Protein AF-A0A0W8CLW2-F1 (afdb_monomer_lite)

Organism: Phytophthora nicotianae (NCBI:txid4792)

pLDDT: mean 78.26, std 12.68, range [29.86, 95.5]

Structure (mmCIF, N/CA/C/O backbone):
data_AF-A0A0W8CLW2-F1
#
_entry.id   AF-A0A0W8CLW2-F1
#
loop_
_atom_site.group_PDB
_atom_site.id
_atom_site.type_symbol
_atom_site.label_atom_id
_atom_site.label_alt_id
_atom_site.label_comp_id
_atom_site.label_asym_id
_atom_site.label_entity_id
_atom_site.label_seq_id
_atom_site.pdbx_PDB_ins_code
_atom_site.Cartn_x
_atom_site.Cartn_y
_atom_site.Cartn_z
_atom_site.occupancy
_atom_site.B_iso_or_equiv
_atom_site.auth_seq_id
_atom_site.auth_comp_id
_atom_site.auth_asym_id
_atom_site.auth_atom_id
_atom_site.pdbx_PDB_model_num
ATOM 1 N N . MET A 1 1 ? 39.207 -14.348 -9.918 1.00 37.22 1 MET A N 1
ATOM 2 C CA . MET A 1 1 ? 38.280 -13.399 -10.566 1.00 37.22 1 MET A CA 1
ATOM 3 C C . MET A 1 1 ? 37.924 -12.352 -9.532 1.00 37.22 1 MET A C 1
ATOM 5 O O . MET A 1 1 ? 37.352 -12.695 -8.506 1.00 37.22 1 MET A O 1
ATOM 9 N N . SER A 1 2 ? 38.456 -11.152 -9.731 1.00 29.86 2 SER A N 1
ATOM 10 C CA . SER A 1 2 ? 38.655 -10.113 -8.720 1.00 29.86 2 SER A CA 1
ATOM 11 C C . SER A 1 2 ? 37.356 -9.403 -8.338 1.00 29.86 2 SER A C 1
ATOM 13 O O . SER A 1 2 ? 36.475 -9.212 -9.168 1.00 29.86 2 SER A O 1
ATOM 15 N N . ALA A 1 3 ? 37.265 -8.988 -7.076 1.00 34.25 3 ALA A N 1
ATOM 16 C CA . ALA A 1 3 ? 36.112 -8.358 -6.431 1.00 34.25 3 ALA A CA 1
ATOM 17 C C . ALA A 1 3 ? 35.786 -6.920 -6.915 1.00 34.25 3 ALA A C 1
ATOM 19 O O . ALA A 1 3 ? 35.150 -6.157 -6.193 1.00 34.25 3 ALA A O 1
ATOM 20 N N . GLU A 1 4 ? 36.197 -6.543 -8.129 1.00 33.47 4 GLU A N 1
ATOM 21 C CA . GLU A 1 4 ? 36.088 -5.179 -8.676 1.00 33.47 4 GLU A CA 1
ATOM 22 C C . GLU A 1 4 ? 34.931 -4.984 -9.676 1.00 33.47 4 GLU A C 1
ATOM 24 O O . GLU A 1 4 ? 34.678 -3.862 -10.105 1.00 33.47 4 GLU A O 1
ATOM 29 N N . GLU A 1 5 ? 34.153 -6.023 -10.007 1.00 38.28 5 GLU A N 1
ATOM 30 C CA . GLU A 1 5 ? 33.018 -5.899 -10.949 1.00 38.28 5 GLU A CA 1
ATOM 31 C C . GLU A 1 5 ? 31.643 -5.670 -10.290 1.00 38.28 5 GLU A C 1
ATOM 33 O O . GLU A 1 5 ? 30.641 -5.512 -10.983 1.00 38.28 5 GLU A O 1
ATOM 38 N N . ILE A 1 6 ? 31.561 -5.573 -8.958 1.00 41.56 6 ILE A N 1
ATOM 39 C CA . ILE A 1 6 ? 30.283 -5.401 -8.225 1.00 41.56 6 ILE A CA 1
ATOM 40 C C . ILE A 1 6 ? 29.814 -3.921 -8.205 1.00 41.56 6 ILE A C 1
ATOM 42 O O . ILE A 1 6 ? 28.763 -3.588 -7.661 1.00 41.56 6 ILE A O 1
ATOM 46 N N . GLY A 1 7 ? 30.570 -3.005 -8.821 1.00 40.56 7 GLY A N 1
ATOM 47 C CA . GLY A 1 7 ? 30.394 -1.556 -8.662 1.00 40.56 7 GLY A CA 1
ATOM 48 C C . GLY A 1 7 ? 30.030 -0.746 -9.909 1.00 40.56 7 GLY A C 1
ATOM 49 O O . GLY A 1 7 ? 30.021 0.480 -9.820 1.00 40.56 7 GLY A O 1
ATOM 50 N N . LYS A 1 8 ? 29.743 -1.352 -11.069 1.00 43.94 8 LYS A N 1
ATOM 51 C CA . LYS A 1 8 ? 29.240 -0.576 -12.216 1.00 43.94 8 LYS A CA 1
ATOM 52 C C . LYS A 1 8 ? 27.730 -0.404 -12.087 1.00 43.94 8 LYS A C 1
ATOM 54 O O . LYS A 1 8 ? 26.986 -1.358 -12.282 1.00 43.94 8 LYS A O 1
ATOM 59 N N . LYS A 1 9 ? 27.287 0.825 -11.794 1.00 51.81 9 LYS A N 1
ATOM 60 C CA . LYS A 1 9 ? 25.940 1.281 -12.165 1.00 51.81 9 LYS A CA 1
ATOM 61 C C . LYS A 1 9 ? 25.804 1.046 -13.668 1.00 51.81 9 LYS A C 1
ATOM 63 O O . LYS A 1 9 ? 26.408 1.772 -14.453 1.00 51.81 9 LYS A O 1
ATOM 68 N N . ALA A 1 10 ? 25.135 -0.031 -14.055 1.00 58.53 10 ALA A N 1
ATOM 69 C CA . ALA A 1 10 ? 24.782 -0.242 -15.444 1.00 58.53 10 ALA A CA 1
ATOM 70 C C . ALA A 1 10 ? 23.492 0.541 -15.679 1.00 58.53 10 ALA A C 1
ATOM 72 O O . ALA A 1 10 ? 22.459 0.196 -15.109 1.00 58.53 10 ALA A O 1
ATOM 73 N N . ASP A 1 11 ? 23.581 1.616 -16.458 1.00 62.69 11 ASP A N 1
ATOM 74 C CA . ASP A 1 11 ? 22.416 2.398 -16.855 1.00 62.69 11 ASP A CA 1
ATOM 75 C C . ASP A 1 11 ? 21.593 1.556 -17.835 1.00 62.69 11 ASP A C 1
ATOM 77 O O . ASP A 1 11 ? 21.945 1.406 -19.007 1.00 62.69 11 ASP A O 1
ATOM 81 N N . LEU A 1 12 ? 20.503 0.976 -17.335 1.00 69.06 12 LEU A N 1
ATOM 82 C CA . LEU A 1 12 ? 19.558 0.170 -18.115 1.00 69.06 12 LEU A CA 1
ATOM 83 C C . LEU A 1 12 ? 18.464 1.033 -18.760 1.00 69.06 12 LEU A C 1
ATOM 85 O O . LEU A 1 12 ? 17.611 0.514 -19.475 1.00 69.06 12 LEU A O 1
ATOM 89 N N . GLY A 1 13 ? 18.517 2.356 -18.579 1.00 68.12 13 GLY A N 1
ATOM 90 C CA . GLY A 1 13 ? 17.627 3.330 -19.217 1.00 68.12 13 GLY A CA 1
ATOM 91 C C . GLY A 1 13 ? 17.420 3.140 -20.732 1.00 68.12 13 GLY A C 1
ATOM 92 O O . GLY A 1 13 ? 16.270 3.151 -21.172 1.00 68.12 13 GLY A O 1
ATOM 93 N N . PRO A 1 14 ? 18.462 2.907 -21.561 1.00 71.75 14 PRO A N 1
ATOM 94 C CA . PRO A 1 14 ? 18.263 2.667 -22.993 1.00 71.75 14 PRO A CA 1
ATOM 95 C C . PRO A 1 14 ? 17.589 1.321 -23.298 1.00 71.75 14 PRO A C 1
ATOM 97 O O . PRO A 1 14 ? 16.896 1.204 -24.306 1.00 71.75 14 PRO A O 1
ATOM 100 N N . GLU A 1 15 ? 17.766 0.308 -22.447 1.00 70.88 15 GLU A N 1
ATOM 101 C CA . GLU A 1 15 ? 17.080 -0.981 -22.582 1.00 70.88 15 GLU A CA 1
ATOM 102 C C . GLU A 1 15 ? 15.606 -0.842 -22.186 1.00 70.88 15 GLU A C 1
ATOM 104 O O . GLU A 1 15 ? 14.725 -1.279 -22.922 1.00 70.88 15 GLU A O 1
ATOM 109 N N . TYR A 1 16 ? 15.321 -0.100 -21.115 1.00 74.06 16 TYR A N 1
ATOM 110 C CA . TYR A 1 16 ? 13.962 0.263 -20.720 1.00 74.06 16 TYR A CA 1
ATOM 111 C C . TYR A 1 16 ? 13.210 1.028 -21.810 1.00 74.06 16 TYR A C 1
ATOM 113 O O . TYR A 1 16 ? 12.082 0.669 -22.139 1.00 74.06 16 TYR A O 1
ATOM 121 N N . GLN A 1 17 ? 13.850 2.009 -22.448 1.00 75.69 17 GLN A N 1
ATOM 122 C CA . GLN A 1 17 ? 13.228 2.776 -23.528 1.00 75.69 17 GLN A CA 1
ATOM 123 C C . GLN A 1 17 ? 12.871 1.909 -24.751 1.00 75.69 17 GLN A C 1
ATOM 125 O O . GLN A 1 17 ? 11.966 2.258 -25.509 1.00 75.69 17 GLN A O 1
ATOM 130 N N . ARG A 1 18 ? 13.560 0.776 -24.952 1.00 76.50 18 ARG A N 1
ATOM 131 C CA . ARG A 1 18 ? 13.262 -0.191 -26.024 1.00 76.50 18 ARG A CA 1
ATOM 132 C C . ARG A 1 18 ? 12.187 -1.193 -25.624 1.00 76.50 18 ARG A C 1
ATOM 134 O O . ARG A 1 18 ? 11.337 -1.522 -26.443 1.00 76.50 18 ARG A O 1
ATOM 141 N N . VAL A 1 19 ? 12.223 -1.653 -24.378 1.00 78.12 19 VAL A N 1
ATOM 142 C CA . VAL A 1 19 ? 11.316 -2.680 -23.854 1.00 78.12 19 VAL A CA 1
ATOM 143 C C . VAL A 1 19 ? 9.940 -2.102 -23.505 1.00 78.12 19 VAL A C 1
ATOM 145 O O . VAL A 1 19 ? 8.937 -2.796 -23.631 1.00 78.12 19 VAL A O 1
ATOM 148 N N . LEU A 1 20 ? 9.851 -0.825 -23.122 1.00 75.88 20 LEU A N 1
ATOM 149 C CA . LEU A 1 20 ? 8.585 -0.153 -22.816 1.00 75.88 20 LEU A CA 1
ATOM 150 C C . LEU A 1 20 ? 7.564 -0.206 -23.975 1.00 75.88 20 LEU A C 1
ATOM 152 O O . LEU A 1 20 ? 6.441 -0.653 -23.733 1.00 75.88 20 LEU A O 1
ATOM 156 N N . PRO A 1 21 ? 7.900 0.197 -25.219 1.00 79.56 21 PRO A N 1
ATOM 157 C CA . PRO A 1 21 ? 6.961 0.109 -26.336 1.00 79.56 21 PRO A CA 1
ATOM 158 C C . PRO A 1 21 ? 6.656 -1.340 -26.737 1.00 79.56 21 PRO A C 1
ATOM 160 O O . PRO A 1 21 ? 5.545 -1.622 -27.174 1.00 79.56 21 PRO A O 1
ATOM 163 N N . GLU A 1 22 ? 7.598 -2.272 -26.556 1.00 79.75 22 GLU A N 1
ATOM 164 C CA . GLU A 1 22 ? 7.365 -3.703 -26.792 1.00 79.75 22 GLU A CA 1
ATOM 165 C C . GLU A 1 22 ? 6.344 -4.266 -25.795 1.00 79.75 22 GLU A C 1
ATOM 167 O O . GLU A 1 22 ? 5.358 -4.885 -26.193 1.00 79.75 22 GLU A O 1
ATOM 172 N N . ALA A 1 23 ? 6.513 -3.972 -24.504 1.00 77.88 23 ALA A N 1
ATOM 173 C CA . ALA A 1 23 ? 5.568 -4.359 -23.464 1.00 77.88 23 ALA A CA 1
ATOM 174 C C . ALA A 1 23 ? 4.187 -3.716 -23.682 1.00 77.88 23 ALA A C 1
ATOM 176 O O . ALA A 1 23 ? 3.170 -4.385 -23.520 1.00 77.88 23 ALA A O 1
ATOM 177 N N . GLN A 1 24 ? 4.128 -2.451 -24.112 1.00 79.19 24 GLN A N 1
ATOM 178 C CA . GLN A 1 24 ? 2.868 -1.785 -24.466 1.00 79.19 24 GLN A CA 1
ATOM 179 C C . GLN A 1 24 ? 2.189 -2.421 -25.686 1.00 79.19 24 GLN A C 1
ATOM 181 O O . GLN A 1 24 ? 0.968 -2.569 -25.692 1.00 79.19 24 GLN A O 1
ATOM 186 N N . ALA A 1 25 ? 2.953 -2.838 -26.698 1.00 79.00 25 ALA A N 1
ATOM 187 C CA . ALA A 1 25 ? 2.412 -3.517 -27.872 1.00 79.00 25 ALA A CA 1
ATOM 188 C C . ALA A 1 25 ? 1.842 -4.902 -27.523 1.00 79.00 25 ALA A C 1
ATOM 190 O O . ALA A 1 25 ? 0.759 -5.253 -27.990 1.00 79.00 25 ALA A O 1
ATOM 191 N N . VAL A 1 26 ? 2.526 -5.658 -26.657 1.00 79.19 26 VAL A N 1
ATOM 192 C CA . VAL A 1 26 ? 2.053 -6.962 -26.154 1.00 79.19 26 VAL A CA 1
ATOM 193 C C . VAL A 1 26 ? 0.826 -6.804 -25.247 1.00 79.19 26 VAL A C 1
ATOM 195 O O . VAL A 1 26 ? -0.110 -7.604 -25.299 1.00 79.19 26 VAL A O 1
ATOM 198 N N . ALA A 1 27 ? 0.775 -5.733 -24.454 1.00 75.75 27 ALA A N 1
ATOM 199 C CA . ALA A 1 27 ? -0.407 -5.406 -23.665 1.00 75.75 27 ALA A CA 1
ATOM 200 C C . ALA A 1 27 ? -1.601 -5.054 -24.577 1.00 75.75 27 ALA A C 1
ATOM 202 O O . ALA A 1 27 ? -2.717 -5.530 -24.359 1.00 75.75 27 ALA A O 1
ATOM 203 N N . ALA A 1 28 ? -1.360 -4.312 -25.665 1.00 75.88 28 ALA A N 1
ATOM 204 C CA . ALA A 1 28 ? -2.376 -3.982 -26.665 1.00 75.88 28 ALA A CA 1
ATOM 205 C C . ALA A 1 28 ? -2.897 -5.208 -27.437 1.00 75.88 28 ALA A C 1
ATOM 207 O O . ALA A 1 28 ? -4.058 -5.210 -27.846 1.00 75.88 28 ALA A O 1
ATOM 208 N N . SER A 1 29 ? -2.093 -6.269 -27.593 1.00 74.81 29 SER A N 1
ATOM 209 C CA . SER A 1 29 ? -2.550 -7.538 -28.178 1.00 74.81 29 SER A CA 1
ATOM 210 C C . SER A 1 29 ? -3.412 -8.392 -27.236 1.00 74.81 29 SER A C 1
ATOM 212 O O . SER A 1 29 ? -3.918 -9.425 -27.661 1.00 74.81 29 SER A O 1
ATOM 214 N N . GLY A 1 30 ? -3.624 -7.958 -25.987 1.00 73.44 30 GLY A N 1
ATOM 215 C CA . GLY A 1 30 ? -4.506 -8.609 -25.009 1.00 73.44 30 GLY A CA 1
ATOM 216 C C . GLY A 1 30 ? -3.786 -9.438 -23.941 1.00 73.44 30 GLY A C 1
ATOM 217 O O . GLY A 1 30 ? -4.405 -9.786 -22.934 1.00 73.44 30 GLY A O 1
ATOM 218 N N . ASP A 1 31 ? -2.481 -9.675 -24.099 1.00 78.94 31 ASP A N 1
ATOM 219 C CA . ASP A 1 31 ? -1.663 -10.484 -23.188 1.00 78.94 31 ASP A CA 1
ATOM 220 C C . ASP A 1 31 ? -0.953 -9.603 -22.147 1.00 78.94 31 ASP A C 1
ATOM 222 O O . ASP A 1 31 ? 0.267 -9.419 -22.152 1.00 78.94 31 ASP A O 1
ATOM 226 N N . VAL A 1 32 ? -1.734 -9.049 -21.215 1.00 79.31 32 VAL A N 1
ATOM 227 C CA . VAL A 1 32 ? -1.227 -8.166 -20.144 1.00 79.31 32 VAL A CA 1
ATOM 228 C C . VAL A 1 32 ? -0.222 -8.888 -19.239 1.00 79.31 32 VAL A C 1
ATOM 230 O O . VAL A 1 32 ? 0.772 -8.299 -18.829 1.00 79.31 32 VAL A O 1
ATOM 233 N N . GLU A 1 33 ? -0.433 -10.178 -18.971 1.00 82.19 33 GLU A N 1
ATOM 234 C CA . GLU A 1 33 ? 0.459 -10.990 -18.131 1.00 82.19 33 GLU A CA 1
ATOM 235 C C . GLU A 1 33 ? 1.860 -11.097 -18.737 1.00 82.19 33 GLU A C 1
ATOM 237 O O . GLU A 1 33 ? 2.858 -10.859 -18.058 1.00 82.19 33 GLU A O 1
ATOM 242 N N . ARG A 1 34 ? 1.939 -11.344 -20.048 1.00 82.62 34 ARG A N 1
ATOM 243 C CA . ARG A 1 34 ? 3.210 -11.438 -20.768 1.00 82.62 34 ARG A CA 1
ATOM 244 C C . ARG A 1 34 ? 3.938 -10.095 -20.819 1.00 82.62 34 ARG A C 1
ATOM 246 O O . ARG A 1 34 ? 5.157 -10.048 -20.667 1.00 82.62 34 ARG A O 1
ATOM 253 N N . ALA A 1 35 ? 3.203 -8.995 -20.982 1.00 83.81 35 ALA A N 1
ATOM 254 C CA . ALA A 1 35 ? 3.772 -7.652 -20.890 1.00 83.81 35 ALA A CA 1
ATOM 255 C C . ALA A 1 35 ? 4.352 -7.372 -19.490 1.00 83.81 35 ALA A C 1
ATOM 257 O O . ALA A 1 35 ? 5.457 -6.834 -19.364 1.00 83.81 35 ALA A O 1
ATOM 258 N N . CYS A 1 36 ? 3.648 -7.787 -18.432 1.00 83.69 36 CYS A N 1
ATOM 259 C CA . CYS A 1 36 ? 4.134 -7.683 -17.059 1.00 83.69 36 CYS A CA 1
ATOM 260 C C . CYS A 1 36 ? 5.376 -8.552 -16.819 1.00 83.69 36 CYS A C 1
ATOM 262 O O . CYS A 1 36 ? 6.307 -8.088 -16.169 1.00 83.69 36 CYS A O 1
ATOM 264 N N . GLU A 1 37 ? 5.445 -9.770 -17.360 1.00 86.12 37 GLU A N 1
ATOM 265 C CA . GLU A 1 37 ? 6.622 -10.644 -17.241 1.00 86.12 37 GLU A CA 1
ATOM 266 C C . GLU A 1 37 ? 7.883 -10.026 -17.852 1.00 86.12 37 GLU A C 1
ATOM 268 O O . GLU A 1 37 ? 8.946 -10.048 -17.223 1.00 86.12 37 GLU A O 1
ATOM 273 N N . ILE A 1 38 ? 7.762 -9.424 -19.039 1.00 84.56 38 ILE A N 1
ATOM 274 C CA . ILE A 1 38 ? 8.866 -8.727 -19.713 1.00 84.56 38 ILE A CA 1
ATOM 275 C C . ILE A 1 38 ? 9.388 -7.586 -18.826 1.00 84.56 38 ILE A C 1
ATOM 277 O O . ILE A 1 38 ? 10.591 -7.480 -18.568 1.00 84.56 38 ILE A O 1
ATOM 281 N N . LEU A 1 39 ? 8.486 -6.767 -18.279 1.00 84.38 39 LEU A N 1
ATOM 282 C CA . LEU A 1 39 ? 8.868 -5.675 -17.384 1.00 84.38 39 LEU A CA 1
ATOM 283 C C . LEU A 1 39 ? 9.386 -6.167 -16.024 1.00 84.38 39 LEU A C 1
ATOM 285 O O . LEU A 1 39 ? 10.269 -5.537 -15.449 1.00 84.38 39 LEU A O 1
ATOM 289 N N . LEU A 1 40 ? 8.901 -7.301 -15.510 1.00 86.38 40 LEU A N 1
ATOM 290 C CA . LEU A 1 40 ? 9.404 -7.927 -14.280 1.00 86.38 40 LEU A CA 1
ATOM 291 C C . LEU A 1 40 ? 10.809 -8.518 -14.458 1.00 86.38 40 LEU A C 1
ATOM 293 O O . LEU A 1 40 ? 11.570 -8.586 -13.483 1.00 86.38 40 LEU A O 1
ATOM 297 N N . ALA A 1 41 ? 11.161 -8.956 -15.669 1.00 87.38 41 ALA A N 1
ATOM 298 C CA . ALA A 1 41 ? 12.516 -9.376 -16.008 1.00 87.38 41 ALA A CA 1
ATOM 299 C C . ALA A 1 41 ? 13.473 -8.175 -16.012 1.00 87.38 41 ALA A C 1
ATOM 301 O O . ALA A 1 41 ? 14.535 -8.239 -15.386 1.00 87.38 41 ALA A O 1
ATOM 302 N N . LEU A 1 42 ? 13.052 -7.063 -16.617 1.00 85.12 42 LEU A N 1
ATOM 303 C CA . LEU A 1 42 ? 13.809 -5.814 -16.619 1.00 85.12 42 LEU A CA 1
ATOM 304 C C . LEU A 1 42 ? 13.936 -5.211 -15.209 1.00 85.12 42 LEU A C 1
ATOM 306 O O . LEU A 1 42 ? 15.020 -4.798 -14.807 1.00 85.12 42 LEU A O 1
ATOM 310 N N . GLU A 1 43 ? 12.867 -5.241 -14.410 1.00 87.75 43 GLU A N 1
ATOM 311 C CA . GLU A 1 43 ? 12.880 -4.860 -12.990 1.00 87.75 43 GLU A CA 1
ATOM 312 C C . GLU A 1 43 ? 13.938 -5.662 -12.224 1.00 87.75 43 GLU A C 1
ATOM 314 O O . GLU A 1 43 ? 14.747 -5.095 -11.486 1.00 87.75 43 GLU A O 1
ATOM 319 N N . LYS A 1 44 ? 13.992 -6.982 -12.450 1.00 86.75 44 LYS A N 1
ATOM 320 C CA . LYS A 1 44 ? 14.973 -7.862 -11.810 1.00 86.75 44 LYS A CA 1
ATOM 321 C C . LYS A 1 44 ? 16.400 -7.484 -12.208 1.00 86.75 44 LYS A C 1
ATOM 323 O O . LYS A 1 44 ? 17.268 -7.478 -11.333 1.00 86.75 44 LYS A O 1
ATOM 328 N N . GLN A 1 45 ? 16.647 -7.183 -13.483 1.00 83.94 45 GLN A N 1
ATOM 329 C CA . GLN A 1 45 ? 17.956 -6.748 -13.978 1.00 83.94 45 GLN A CA 1
ATOM 330 C C . GLN A 1 45 ? 18.357 -5.389 -13.390 1.00 83.94 45 GLN A C 1
ATOM 332 O O . GLN A 1 45 ? 19.432 -5.291 -12.803 1.00 83.94 45 GLN A O 1
ATOM 337 N N . ALA A 1 46 ? 17.472 -4.386 -13.431 1.00 83.44 46 ALA A N 1
ATOM 338 C CA . ALA A 1 46 ? 17.706 -3.052 -12.865 1.00 83.44 46 ALA A CA 1
ATOM 339 C C . ALA A 1 46 ? 17.990 -3.103 -11.357 1.00 83.44 46 ALA A C 1
ATOM 341 O O . ALA A 1 46 ? 18.893 -2.436 -10.848 1.00 83.44 46 ALA A O 1
ATOM 342 N N . ARG A 1 47 ? 17.278 -3.973 -10.635 1.00 83.94 47 ARG A N 1
ATOM 343 C CA . ARG A 1 47 ? 17.492 -4.208 -9.206 1.00 83.94 47 ARG A CA 1
ATOM 344 C C . ARG A 1 47 ? 18.858 -4.824 -8.900 1.00 83.94 47 ARG A C 1
ATOM 346 O O . ARG A 1 47 ? 19.496 -4.402 -7.937 1.00 83.94 47 ARG A O 1
ATOM 353 N N . LEU A 1 48 ? 19.302 -5.810 -9.687 1.00 84.38 48 LEU A N 1
ATOM 354 C CA . LEU A 1 48 ? 20.623 -6.436 -9.529 1.00 84.38 48 LEU A CA 1
ATOM 355 C C . LEU A 1 48 ? 21.759 -5.489 -9.948 1.00 84.38 48 LEU A C 1
ATOM 357 O O . LEU A 1 48 ? 22.798 -5.472 -9.298 1.00 84.38 48 LEU A O 1
ATOM 361 N N . ALA A 1 49 ? 21.530 -4.667 -10.973 1.00 82.75 49 ALA A N 1
ATOM 362 C CA . ALA A 1 49 ? 22.460 -3.649 -11.464 1.00 82.75 49 ALA A CA 1
ATOM 363 C C . ALA A 1 49 ? 22.518 -2.376 -10.596 1.00 82.75 49 ALA A C 1
ATOM 365 O O . ALA A 1 49 ? 23.322 -1.482 -10.857 1.00 82.75 49 ALA A O 1
ATOM 366 N N . ASN A 1 50 ? 21.684 -2.288 -9.552 1.00 80.25 50 ASN A N 1
ATOM 367 C CA . ASN A 1 50 ? 21.593 -1.143 -8.643 1.00 80.25 50 ASN A CA 1
ATOM 368 C C . ASN A 1 50 ? 21.207 0.184 -9.340 1.00 80.25 50 ASN A C 1
ATOM 370 O O . ASN A 1 50 ? 21.514 1.267 -8.832 1.00 80.25 50 ASN A O 1
ATOM 374 N N . ASP A 1 51 ? 20.502 0.102 -10.472 1.00 84.38 51 ASP A N 1
ATOM 375 C CA . ASP A 1 51 ? 19.945 1.244 -11.198 1.00 84.38 51 ASP A CA 1
ATOM 376 C C . ASP A 1 51 ? 18.575 1.614 -10.613 1.00 84.38 51 ASP A C 1
ATOM 378 O O . ASP A 1 51 ? 17.537 1.032 -10.928 1.00 84.38 51 ASP A O 1
ATOM 382 N N . VAL A 1 52 ? 18.580 2.586 -9.700 1.00 81.38 52 VAL A N 1
ATOM 383 C CA . VAL A 1 52 ? 17.373 3.028 -8.990 1.00 81.38 52 VAL A CA 1
ATOM 384 C C . VAL A 1 52 ? 16.436 3.838 -9.892 1.00 81.38 52 VAL A C 1
ATOM 386 O O . VAL A 1 52 ? 15.236 3.865 -9.623 1.00 81.38 52 VAL A O 1
ATOM 389 N N . ALA A 1 53 ? 16.951 4.508 -10.928 1.00 84.81 53 ALA A N 1
ATOM 390 C CA . ALA A 1 53 ? 16.135 5.344 -11.806 1.00 84.81 53 ALA A CA 1
ATOM 391 C C . ALA A 1 53 ? 15.260 4.461 -12.698 1.00 84.81 53 ALA A C 1
ATOM 393 O O . ALA A 1 53 ? 14.033 4.518 -12.604 1.00 84.81 53 ALA A O 1
ATOM 394 N N . THR A 1 54 ? 15.890 3.549 -13.438 1.00 84.31 54 THR A N 1
ATOM 395 C CA . THR A 1 54 ? 15.185 2.597 -14.304 1.00 84.31 54 THR A CA 1
ATOM 396 C C . THR A 1 54 ? 14.269 1.679 -13.499 1.00 84.31 54 THR A C 1
ATOM 398 O O . THR A 1 54 ? 13.161 1.371 -13.930 1.00 84.31 54 THR A O 1
ATOM 401 N N . LEU A 1 55 ? 14.673 1.294 -12.281 1.00 85.31 55 LEU A N 1
ATOM 402 C CA . LEU A 1 55 ? 13.835 0.489 -11.393 1.00 85.31 55 LEU A CA 1
ATOM 403 C C . LEU A 1 55 ? 12.512 1.185 -11.038 1.00 85.31 55 LEU A C 1
ATOM 405 O O . LEU A 1 55 ? 11.464 0.541 -11.038 1.00 85.31 55 LEU A O 1
ATOM 409 N N . LYS A 1 56 ? 12.547 2.486 -10.724 1.00 86.81 56 LYS A N 1
ATOM 410 C CA . LYS A 1 56 ? 11.338 3.257 -10.394 1.00 86.81 56 LYS A CA 1
ATOM 411 C C . LYS A 1 56 ? 10.398 3.358 -11.591 1.00 86.81 56 LYS A C 1
ATOM 413 O O . LYS A 1 56 ? 9.195 3.171 -11.422 1.00 86.81 56 LYS A O 1
ATOM 418 N N . GLU A 1 57 ? 10.939 3.613 -12.779 1.00 86.12 57 GLU A N 1
ATOM 419 C CA . GLU A 1 57 ? 10.137 3.730 -13.998 1.00 86.12 57 GLU A CA 1
ATOM 420 C C . GLU A 1 57 ? 9.547 2.386 -14.435 1.00 86.12 57 GLU A C 1
ATOM 422 O O . GLU A 1 57 ? 8.347 2.307 -14.688 1.00 86.12 57 GLU A O 1
ATOM 427 N N . ALA A 1 58 ? 10.336 1.307 -14.422 1.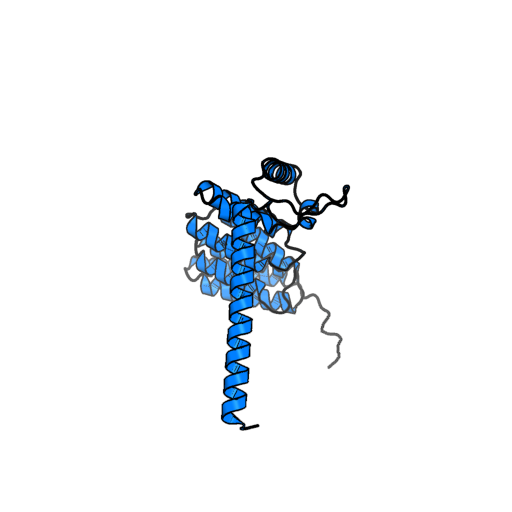00 86.06 58 ALA A N 1
ATOM 428 C CA . ALA A 1 58 ? 9.860 -0.039 -14.745 1.00 86.06 58 ALA A CA 1
ATOM 429 C C . ALA A 1 58 ? 8.699 -0.461 -13.839 1.00 86.06 58 ALA A C 1
ATOM 431 O O . ALA A 1 58 ? 7.658 -0.916 -14.312 1.00 86.06 58 ALA A O 1
ATOM 432 N N . VAL A 1 59 ? 8.847 -0.244 -12.532 1.00 86.62 59 VAL A N 1
ATOM 433 C CA . VAL A 1 59 ? 7.810 -0.554 -11.549 1.00 86.62 59 VAL A CA 1
ATOM 434 C C . VAL A 1 59 ? 6.562 0.318 -11.733 1.00 86.62 59 VAL A C 1
ATOM 436 O O . VAL A 1 59 ? 5.446 -0.201 -11.688 1.00 86.62 59 VAL A O 1
ATOM 439 N N . GLY A 1 60 ? 6.723 1.618 -11.994 1.00 86.31 60 GLY A N 1
ATOM 440 C CA . GLY A 1 60 ? 5.600 2.515 -12.287 1.00 86.31 60 GLY A CA 1
ATOM 441 C C . GLY A 1 60 ? 4.845 2.132 -13.566 1.00 86.31 60 GLY A C 1
ATOM 442 O O . GLY A 1 60 ? 3.611 2.198 -13.606 1.00 86.31 60 GLY A O 1
ATOM 443 N N . SER A 1 61 ? 5.565 1.674 -14.590 1.00 85.00 61 SER A N 1
ATOM 444 C CA . SER A 1 61 ? 4.996 1.223 -15.863 1.00 85.00 61 SER A CA 1
ATOM 445 C C . SER A 1 61 ? 4.232 -0.090 -15.735 1.00 85.00 61 SER A C 1
ATOM 447 O O . SER A 1 61 ? 3.134 -0.185 -16.277 1.00 85.00 61 SER A O 1
ATOM 449 N N . ILE A 1 62 ? 4.731 -1.056 -14.951 1.00 86.06 62 ILE A N 1
ATOM 450 C CA . ILE A 1 62 ? 3.996 -2.296 -14.637 1.00 86.06 62 ILE A CA 1
ATOM 451 C C . ILE A 1 62 ? 2.615 -1.964 -14.059 1.00 86.06 62 ILE A C 1
ATOM 453 O O . ILE A 1 62 ? 1.602 -2.473 -14.531 1.00 86.06 62 ILE A O 1
ATOM 457 N N . LEU A 1 63 ? 2.564 -1.071 -13.066 1.00 84.88 63 LEU A N 1
ATOM 458 C CA . LEU A 1 63 ? 1.302 -0.695 -12.423 1.00 84.88 63 LEU A CA 1
ATOM 459 C C . LEU A 1 63 ? 0.385 0.088 -13.369 1.00 84.88 63 LEU A C 1
ATOM 461 O O . LEU A 1 63 ? -0.825 -0.127 -13.364 1.00 84.88 63 LEU A O 1
ATOM 465 N N . THR A 1 64 ? 0.954 0.959 -14.207 1.00 85.56 64 THR A N 1
ATOM 466 C CA . THR A 1 64 ? 0.187 1.735 -15.192 1.00 85.56 64 THR A CA 1
ATOM 467 C C . THR A 1 64 ? -0.459 0.829 -16.244 1.00 85.56 64 THR A C 1
ATOM 469 O O . THR A 1 64 ? -1.621 1.038 -16.580 1.00 85.56 64 THR A O 1
ATOM 472 N N . LEU A 1 65 ? 0.235 -0.214 -16.713 1.00 83.50 65 LEU A N 1
ATOM 473 C CA . LEU A 1 65 ? -0.341 -1.199 -17.637 1.00 83.50 65 LEU A CA 1
ATOM 474 C C . LEU A 1 65 ? -1.491 -1.980 -16.989 1.00 83.50 65 LEU A C 1
ATOM 476 O O . LEU A 1 65 ? -2.562 -2.111 -17.583 1.00 83.50 65 LEU A O 1
ATOM 480 N N . CYS A 1 66 ? -1.319 -2.440 -15.746 1.00 82.50 66 CYS A N 1
ATOM 481 C CA . CYS A 1 66 ? -2.389 -3.129 -15.020 1.00 82.50 66 CYS A CA 1
ATOM 482 C C . CYS A 1 66 ? -3.637 -2.243 -14.843 1.00 82.50 66 CYS A C 1
ATOM 484 O O . CYS A 1 66 ? -4.764 -2.729 -14.988 1.00 82.50 66 CYS A O 1
ATOM 486 N N . ALA A 1 67 ? -3.439 -0.946 -14.576 1.00 80.50 67 ALA A N 1
ATOM 487 C CA . ALA A 1 67 ? -4.519 0.031 -14.451 1.00 80.50 67 ALA A CA 1
ATOM 488 C C . ALA A 1 67 ? -5.232 0.288 -15.793 1.00 80.50 67 ALA A C 1
ATOM 490 O O . ALA A 1 67 ? -6.460 0.224 -15.855 1.00 80.50 67 ALA A O 1
ATOM 491 N N . GLN A 1 68 ? -4.485 0.482 -16.889 1.00 81.88 68 GLN A N 1
ATOM 492 C CA . GLN A 1 68 ? -5.043 0.726 -18.229 1.00 81.88 68 GLN A CA 1
ATOM 493 C C . GLN A 1 68 ? -5.947 -0.415 -18.715 1.00 81.88 68 GLN A C 1
ATOM 495 O O . GLN A 1 68 ? -7.006 -0.169 -19.294 1.00 81.88 68 GLN A O 1
ATOM 500 N N . HIS A 1 69 ? -5.578 -1.664 -18.424 1.00 78.94 69 HIS A N 1
ATOM 501 C CA . HIS A 1 69 ? -6.377 -2.841 -18.776 1.00 78.94 69 HIS A CA 1
ATOM 502 C C . HIS A 1 69 ? -7.449 -3.204 -17.732 1.00 78.94 69 HIS A C 1
ATOM 504 O O . HIS A 1 69 ? -8.124 -4.226 -17.876 1.00 78.94 69 HIS A O 1
ATOM 510 N N . LYS A 1 70 ? -7.638 -2.377 -16.690 1.00 77.50 70 LYS A N 1
ATOM 511 C CA . LYS A 1 70 ? -8.640 -2.549 -15.618 1.00 77.50 70 LYS A CA 1
ATOM 512 C C . LYS A 1 70 ? -8.556 -3.904 -14.894 1.00 77.50 70 LYS A C 1
ATOM 514 O O . LYS A 1 70 ? -9.562 -4.420 -14.404 1.00 77.50 70 LYS A O 1
ATOM 519 N N . ARG A 1 71 ? -7.360 -4.500 -14.812 1.00 80.94 71 ARG A N 1
ATOM 520 C CA . ARG A 1 71 ? -7.105 -5.781 -14.125 1.00 80.94 71 ARG A CA 1
ATOM 521 C C . ARG A 1 71 ? -6.661 -5.525 -12.678 1.00 80.94 71 ARG A C 1
ATOM 523 O O . ARG A 1 71 ? -5.486 -5.644 -12.344 1.00 80.94 71 ARG A O 1
ATOM 530 N N . TRP A 1 72 ? -7.611 -5.169 -11.813 1.00 80.81 72 TRP A N 1
ATOM 531 C CA . TRP A 1 72 ? -7.340 -4.785 -10.417 1.00 80.81 72 TRP A CA 1
ATOM 532 C C . TRP A 1 72 ? -6.810 -5.928 -9.537 1.00 80.81 72 TRP A C 1
ATOM 534 O O . TRP A 1 72 ? -5.950 -5.692 -8.691 1.00 80.81 72 TRP A O 1
ATOM 544 N N . GLU A 1 73 ? -7.245 -7.168 -9.781 1.00 83.56 73 GLU A N 1
ATOM 545 C CA . GLU A 1 73 ? -6.696 -8.355 -9.105 1.00 83.56 73 GLU A CA 1
ATOM 546 C C . GLU A 1 73 ? -5.200 -8.522 -9.393 1.00 83.56 73 GLU A C 1
ATOM 548 O O . GLU A 1 73 ? -4.387 -8.648 -8.478 1.00 83.56 73 GLU A O 1
ATOM 553 N N . LEU A 1 74 ? -4.820 -8.408 -10.669 1.00 84.56 74 LEU A N 1
ATOM 554 C CA . LEU A 1 74 ? -3.428 -8.512 -11.096 1.00 84.56 74 LEU A CA 1
ATOM 555 C C . LEU A 1 74 ? -2.577 -7.389 -10.484 1.00 84.56 74 LEU A C 1
ATOM 557 O O . LEU A 1 74 ? -1.453 -7.628 -10.045 1.00 84.56 74 LEU A O 1
ATOM 561 N N . LEU A 1 75 ? -3.131 -6.173 -10.398 1.00 85.44 75 LEU A N 1
ATOM 562 C CA . LEU A 1 75 ? -2.486 -5.035 -9.743 1.00 85.44 75 LEU A CA 1
ATOM 563 C C . LEU A 1 75 ? -2.189 -5.330 -8.264 1.00 85.44 75 LEU A C 1
ATOM 565 O O . LEU A 1 75 ? -1.059 -5.120 -7.823 1.00 85.44 75 LEU A O 1
ATOM 569 N N . LYS A 1 76 ? -3.169 -5.847 -7.511 1.00 86.44 76 LYS A N 1
ATOM 570 C CA . LYS A 1 76 ? -3.009 -6.228 -6.097 1.00 86.44 76 LYS A CA 1
ATOM 571 C C . LYS A 1 76 ? -1.888 -7.255 -5.923 1.00 86.44 76 LYS A C 1
ATOM 573 O O . LYS A 1 76 ? -1.007 -7.068 -5.079 1.00 86.44 76 LYS A O 1
ATOM 578 N N . ASP A 1 77 ? -1.883 -8.293 -6.752 1.00 87.94 77 ASP A N 1
ATOM 579 C CA . ASP A 1 77 ? -0.870 -9.346 -6.692 1.00 87.94 77 ASP A CA 1
ATOM 580 C C . ASP A 1 77 ? 0.526 -8.805 -7.014 1.00 87.94 77 ASP A C 1
ATOM 582 O O . ASP A 1 77 ? 1.498 -9.129 -6.328 1.00 87.94 77 ASP A O 1
ATOM 586 N N . HIS A 1 78 ? 0.636 -7.914 -8.002 1.00 87.06 78 HIS A N 1
ATOM 587 C CA . HIS A 1 78 ? 1.906 -7.295 -8.386 1.00 87.06 78 HIS A CA 1
ATOM 588 C C . HIS A 1 78 ? 2.427 -6.336 -7.310 1.00 87.06 78 HIS A C 1
ATOM 590 O O . HIS A 1 78 ? 3.624 -6.341 -7.015 1.00 87.06 78 HIS A O 1
ATOM 596 N N . VAL A 1 79 ? 1.548 -5.569 -6.658 1.00 87.88 79 VAL A N 1
ATOM 597 C CA . VAL A 1 79 ? 1.897 -4.721 -5.506 1.00 87.88 79 VAL A CA 1
ATOM 598 C C . VAL A 1 79 ? 2.445 -5.574 -4.358 1.00 87.88 79 VAL A C 1
ATOM 600 O O . VAL A 1 79 ? 3.520 -5.279 -3.826 1.00 87.88 79 VAL A O 1
ATOM 603 N N . ALA A 1 80 ? 1.760 -6.665 -4.005 1.00 87.88 80 ALA A N 1
ATOM 604 C CA . ALA A 1 80 ? 2.206 -7.575 -2.953 1.00 87.88 80 ALA A CA 1
ATOM 605 C C . ALA A 1 80 ? 3.533 -8.269 -3.310 1.00 87.88 80 ALA A C 1
ATOM 607 O O . ALA A 1 80 ? 4.423 -8.393 -2.463 1.00 87.88 80 ALA A O 1
ATOM 608 N N . LEU A 1 81 ? 3.690 -8.690 -4.567 1.00 88.06 81 LEU A N 1
ATOM 609 C CA . LEU A 1 81 ? 4.891 -9.349 -5.072 1.00 88.06 81 LEU A CA 1
ATOM 610 C C . LEU A 1 81 ? 6.101 -8.411 -5.034 1.00 88.06 81 LEU A C 1
ATOM 612 O O . LEU A 1 81 ? 7.137 -8.776 -4.476 1.00 88.06 81 LEU A O 1
ATOM 616 N N . LEU A 1 82 ? 5.976 -7.193 -5.566 1.00 85.75 82 LEU A N 1
ATOM 617 C CA . LEU A 1 82 ? 7.053 -6.197 -5.574 1.00 85.75 82 LEU A CA 1
ATOM 618 C C . LEU A 1 82 ? 7.441 -5.767 -4.154 1.00 85.75 82 LEU A C 1
ATOM 620 O O . LEU A 1 82 ? 8.622 -5.561 -3.870 1.00 85.75 82 LEU A O 1
ATOM 624 N N . ALA A 1 83 ? 6.473 -5.702 -3.238 1.00 84.81 83 ALA A N 1
ATOM 625 C CA . ALA A 1 83 ? 6.714 -5.376 -1.838 1.00 84.81 83 ALA A CA 1
ATOM 626 C C . ALA A 1 83 ? 7.438 -6.480 -1.049 1.00 84.81 83 ALA A C 1
ATOM 628 O O . ALA A 1 83 ? 8.165 -6.159 -0.106 1.00 84.81 83 ALA A O 1
ATOM 629 N N . LYS A 1 84 ? 7.237 -7.759 -1.404 1.00 85.75 84 LYS A N 1
ATOM 630 C CA . LYS A 1 84 ? 7.848 -8.925 -0.734 1.00 85.75 84 LYS A CA 1
ATOM 631 C C . LYS A 1 84 ? 9.188 -9.358 -1.346 1.00 85.75 84 LYS A C 1
ATOM 633 O O . LYS A 1 84 ? 9.865 -10.219 -0.783 1.00 85.75 84 LYS A O 1
ATOM 638 N N . ARG A 1 85 ? 9.607 -8.790 -2.484 1.00 83.19 85 ARG A N 1
ATOM 639 C CA . ARG A 1 85 ? 10.874 -9.151 -3.146 1.00 83.19 85 ARG A CA 1
ATOM 640 C C . ARG A 1 85 ? 12.092 -8.842 -2.256 1.00 83.19 85 ARG A C 1
ATOM 642 O O . ARG A 1 85 ? 12.331 -7.706 -1.853 1.00 83.19 85 ARG A O 1
ATOM 649 N N . ARG A 1 86 ? 12.929 -9.860 -2.003 1.00 73.62 86 ARG A N 1
ATOM 650 C CA . ARG A 1 86 ? 14.186 -9.727 -1.237 1.00 73.62 86 ARG A CA 1
ATOM 651 C C . ARG A 1 86 ? 15.134 -8.739 -1.923 1.00 73.62 86 ARG A C 1
ATOM 653 O O . ARG A 1 86 ? 15.418 -8.918 -3.102 1.00 73.62 86 ARG A O 1
ATOM 660 N N . ALA A 1 87 ? 15.669 -7.773 -1.174 1.00 76.06 87 ALA A N 1
ATOM 661 C CA . ALA A 1 87 ? 16.578 -6.718 -1.650 1.00 76.06 87 ALA A CA 1
ATOM 662 C C . ALA A 1 87 ? 15.945 -5.650 -2.569 1.00 76.06 87 ALA A C 1
ATOM 664 O O . ALA A 1 87 ? 16.656 -4.991 -3.330 1.00 76.06 87 ALA A O 1
ATOM 665 N N . GLN A 1 88 ? 14.627 -5.439 -2.480 1.00 79.00 88 GLN A N 1
ATOM 666 C CA . GLN A 1 88 ? 13.997 -4.290 -3.129 1.00 79.00 88 GLN A CA 1
ATOM 667 C C . GLN A 1 88 ? 14.452 -2.973 -2.495 1.00 79.00 88 GLN A C 1
ATOM 669 O O . GLN A 1 88 ? 14.560 -2.854 -1.274 1.00 79.00 88 GLN A O 1
ATOM 674 N N . LYS A 1 89 ? 14.709 -1.963 -3.329 1.00 85.25 89 LYS A N 1
ATOM 675 C CA . LYS A 1 89 ? 15.071 -0.621 -2.860 1.00 85.25 89 LYS A CA 1
ATOM 676 C C . LYS A 1 89 ? 13.837 0.088 -2.305 1.00 85.25 89 LYS A C 1
ATOM 678 O O . LYS A 1 89 ? 12.792 0.092 -2.953 1.00 85.25 89 LYS A O 1
ATOM 683 N N . SER A 1 90 ? 13.977 0.745 -1.152 1.00 84.75 90 SER A N 1
ATOM 684 C CA . SER A 1 90 ? 12.889 1.495 -0.499 1.00 84.75 90 SER A CA 1
ATOM 685 C C . SER A 1 90 ? 12.231 2.501 -1.444 1.00 84.75 90 SER A C 1
ATOM 687 O O . SER A 1 90 ? 11.012 2.521 -1.557 1.00 84.75 90 SER A O 1
ATOM 689 N N . GLY A 1 91 ? 13.032 3.239 -2.220 1.00 84.50 91 GLY A N 1
ATOM 690 C CA . GLY A 1 91 ? 12.526 4.208 -3.194 1.00 84.50 91 GLY A CA 1
ATOM 691 C C . GLY A 1 91 ? 11.678 3.607 -4.322 1.00 84.50 91 GLY A C 1
ATOM 692 O O . GLY A 1 91 ? 10.848 4.321 -4.870 1.00 84.50 91 GLY A O 1
ATOM 693 N N . ALA A 1 92 ? 11.849 2.325 -4.664 1.00 86.25 92 ALA A N 1
ATOM 694 C CA . ALA A 1 92 ? 10.974 1.649 -5.622 1.00 86.25 92 ALA A CA 1
ATOM 695 C C . ALA A 1 92 ? 9.631 1.284 -4.975 1.00 86.25 92 ALA A C 1
ATOM 697 O O . ALA A 1 92 ? 8.588 1.495 -5.578 1.00 86.25 92 ALA A O 1
ATOM 698 N N . ILE A 1 93 ? 9.646 0.815 -3.721 1.00 87.56 93 ILE A N 1
ATOM 699 C CA . ILE A 1 93 ? 8.423 0.517 -2.956 1.00 87.56 93 ILE A CA 1
ATOM 700 C C . ILE A 1 93 ? 7.601 1.798 -2.733 1.00 87.56 93 ILE A C 1
ATOM 702 O O . ILE A 1 93 ? 6.382 1.763 -2.858 1.00 87.56 93 ILE A O 1
ATOM 706 N N . THR A 1 94 ? 8.249 2.938 -2.469 1.00 88.75 94 THR A N 1
ATOM 707 C CA . THR A 1 94 ? 7.568 4.242 -2.389 1.00 88.75 94 THR A CA 1
ATOM 708 C C . THR A 1 94 ? 6.816 4.571 -3.675 1.00 88.75 94 THR A C 1
ATOM 710 O O . THR A 1 94 ? 5.636 4.903 -3.614 1.00 88.75 94 THR A O 1
ATOM 713 N N . VAL A 1 95 ? 7.452 4.392 -4.839 1.00 87.69 95 VAL A N 1
ATOM 714 C CA . VAL A 1 95 ? 6.800 4.620 -6.140 1.00 87.69 95 VAL A CA 1
ATOM 715 C C . VAL A 1 95 ? 5.648 3.640 -6.376 1.00 87.69 95 VAL A C 1
ATOM 717 O O . VAL A 1 95 ? 4.614 4.061 -6.887 1.00 87.69 95 VAL A O 1
ATOM 720 N N . VAL A 1 96 ? 5.768 2.370 -5.954 1.00 89.19 96 VAL A N 1
ATOM 721 C CA . VAL A 1 96 ? 4.654 1.398 -6.025 1.00 89.19 96 VAL A CA 1
ATOM 722 C C . VAL A 1 96 ? 3.424 1.931 -5.305 1.00 89.19 96 VAL A C 1
ATOM 724 O O . VAL A 1 96 ? 2.338 1.961 -5.877 1.00 89.19 96 VAL A O 1
ATOM 727 N N . VAL A 1 97 ? 3.597 2.336 -4.045 1.00 88.56 97 VAL A N 1
ATOM 728 C CA . VAL A 1 97 ? 2.481 2.752 -3.190 1.00 88.56 97 VAL A CA 1
ATOM 729 C C . VAL A 1 97 ? 1.885 4.066 -3.688 1.00 88.56 97 VAL A C 1
ATOM 731 O O . VAL A 1 97 ? 0.672 4.148 -3.840 1.00 88.56 97 VAL A O 1
ATOM 734 N N . GLN A 1 98 ? 2.716 5.058 -4.017 1.00 88.25 98 GLN A N 1
ATOM 735 C CA . GLN A 1 98 ? 2.251 6.353 -4.525 1.00 88.25 98 GLN A CA 1
ATOM 736 C C . GLN A 1 98 ? 1.476 6.209 -5.838 1.00 88.25 98 GLN A C 1
ATOM 738 O O . GLN A 1 98 ? 0.373 6.736 -5.965 1.00 88.25 98 GLN A O 1
ATOM 743 N N . ARG A 1 99 ? 1.996 5.424 -6.788 1.00 87.62 99 ARG A N 1
ATOM 744 C CA . ARG A 1 99 ? 1.322 5.206 -8.070 1.00 87.62 99 ARG A CA 1
ATOM 745 C C . ARG A 1 99 ? 0.026 4.408 -7.903 1.00 87.62 99 ARG A C 1
ATOM 747 O O . ARG A 1 99 ? -0.976 4.732 -8.530 1.00 87.62 99 ARG A O 1
ATOM 754 N N . ALA A 1 100 ? 0.011 3.407 -7.021 1.00 87.50 100 ALA A N 1
ATOM 755 C CA . ALA A 1 100 ? -1.208 2.669 -6.696 1.00 87.50 100 ALA A CA 1
ATOM 756 C C . ALA A 1 100 ? -2.274 3.557 -6.028 1.00 87.50 100 ALA A C 1
ATOM 758 O O . ALA A 1 100 ? -3.460 3.372 -6.293 1.00 87.50 100 ALA A O 1
ATOM 759 N N . MET A 1 101 ? -1.870 4.537 -5.209 1.00 85.69 101 MET A N 1
ATOM 760 C CA . MET A 1 101 ? -2.790 5.501 -4.600 1.00 85.69 101 MET A CA 1
ATOM 761 C C . MET A 1 101 ? -3.472 6.406 -5.630 1.00 85.69 101 MET A C 1
ATOM 763 O O . MET A 1 101 ? -4.655 6.698 -5.478 1.00 85.69 101 MET A O 1
ATOM 767 N N . GLU A 1 102 ? -2.771 6.813 -6.689 1.00 86.50 102 GLU A N 1
ATOM 768 C CA . GLU A 1 102 ? -3.360 7.608 -7.778 1.00 86.50 102 GLU A CA 1
ATOM 769 C C . GLU A 1 102 ? -4.473 6.834 -8.501 1.00 86.50 102 GLU A C 1
ATOM 771 O O . GLU A 1 102 ? -5.541 7.382 -8.774 1.00 86.50 102 GLU A O 1
ATOM 776 N N . PHE A 1 103 ? -4.281 5.529 -8.718 1.00 82.62 103 PHE A N 1
ATOM 777 C CA . PHE A 1 103 ? -5.280 4.679 -9.372 1.00 82.62 103 PHE A CA 1
ATOM 778 C C . PHE A 1 103 ? -6.516 4.387 -8.511 1.00 82.62 103 PHE A C 1
ATOM 780 O O . PHE A 1 103 ? -7.538 3.964 -9.050 1.00 82.62 103 PHE A O 1
ATOM 787 N N . LEU A 1 104 ? -6.486 4.660 -7.198 1.00 78.69 104 LEU A N 1
ATOM 788 C CA . LEU A 1 104 ? -7.665 4.505 -6.332 1.00 78.69 104 LEU A CA 1
ATOM 789 C C . LEU A 1 104 ? -8.837 5.397 -6.771 1.00 78.69 104 LEU A C 1
ATOM 791 O O . LEU A 1 104 ? -9.988 5.046 -6.507 1.00 78.69 104 LEU A O 1
ATOM 795 N N . ALA A 1 105 ? -8.566 6.526 -7.436 1.00 76.25 105 ALA A N 1
ATOM 796 C CA . ALA A 1 105 ? -9.596 7.426 -7.955 1.00 76.25 105 ALA A CA 1
ATOM 797 C C . ALA A 1 105 ? -10.346 6.852 -9.171 1.00 76.25 105 ALA A C 1
ATOM 799 O O . ALA A 1 105 ? -11.507 7.187 -9.385 1.00 76.25 105 ALA A O 1
ATOM 800 N N . GLU A 1 106 ? -9.706 5.969 -9.942 1.00 74.25 106 GLU A N 1
ATOM 801 C CA . GLU A 1 106 ? -10.250 5.397 -11.183 1.00 74.25 106 GLU A CA 1
ATOM 802 C C . GLU A 1 106 ? -10.975 4.058 -10.961 1.00 74.25 106 GLU A C 1
ATOM 804 O O . GLU A 1 106 ? -11.519 3.465 -11.899 1.00 74.25 106 GLU A O 1
ATOM 809 N N . THR A 1 107 ? -10.987 3.557 -9.722 1.00 72.81 107 THR A N 1
ATOM 810 C CA . THR A 1 107 ? -11.635 2.284 -9.390 1.00 72.81 107 THR A CA 1
ATOM 811 C C . THR A 1 107 ? -13.164 2.376 -9.545 1.00 72.81 107 THR A C 1
ATOM 813 O O . THR A 1 107 ? -13.783 3.307 -9.033 1.00 72.81 107 THR A O 1
ATOM 816 N N . PRO A 1 108 ? -13.812 1.412 -10.233 1.00 68.81 108 PRO A N 1
ATOM 817 C CA . PRO A 1 108 ? -15.245 1.478 -10.538 1.00 68.81 108 PRO A CA 1
ATOM 818 C C . PRO A 1 108 ? -16.158 1.031 -9.384 1.00 68.81 108 PRO A C 1
ATOM 820 O O . PRO A 1 108 ? -17.368 1.218 -9.468 1.00 68.81 108 PRO A O 1
ATOM 823 N N . SER A 1 109 ? -15.615 0.393 -8.341 1.00 77.38 109 SER A N 1
ATOM 824 C CA . SER A 1 109 ? -16.391 -0.160 -7.226 1.00 77.38 109 SER A CA 1
ATOM 825 C C . SER A 1 109 ? -15.705 0.088 -5.889 1.00 77.38 109 SER A C 1
ATOM 827 O O . SER A 1 109 ? -14.510 -0.180 -5.731 1.00 77.38 109 SER A O 1
ATOM 829 N N . ASP A 1 110 ? -16.496 0.509 -4.902 1.00 77.00 110 ASP A N 1
ATOM 830 C CA . ASP A 1 110 ? -16.061 0.705 -3.519 1.00 77.00 110 ASP A CA 1
ATOM 831 C C . ASP A 1 110 ? -15.488 -0.571 -2.889 1.00 77.00 110 ASP A C 1
ATOM 833 O O . ASP A 1 110 ? -14.609 -0.490 -2.033 1.00 77.00 110 ASP A O 1
ATOM 837 N N . ALA A 1 111 ? -15.955 -1.752 -3.314 1.00 82.19 111 ALA A N 1
ATOM 838 C CA . ALA A 1 111 ? -15.450 -3.034 -2.821 1.00 82.19 111 ALA A CA 1
ATOM 839 C C . ALA A 1 111 ? -13.980 -3.250 -3.218 1.00 82.19 111 ALA A C 1
ATOM 841 O O . ALA A 1 111 ? -13.123 -3.444 -2.358 1.00 82.19 111 ALA A O 1
ATOM 842 N N . VAL A 1 112 ? -13.678 -3.097 -4.512 1.00 83.50 112 VAL A N 1
ATOM 843 C CA . VAL A 1 112 ? -12.315 -3.220 -5.060 1.00 83.50 112 VAL A CA 1
ATOM 844 C C . VAL A 1 112 ? -11.392 -2.160 -4.457 1.00 83.50 112 VAL A C 1
ATOM 846 O O . VAL A 1 112 ? -10.232 -2.430 -4.147 1.00 83.50 112 VAL A O 1
ATOM 849 N N . LYS A 1 113 ? -11.923 -0.954 -4.228 1.00 84.50 113 LYS A N 1
ATOM 850 C CA . LYS A 1 113 ? -11.193 0.137 -3.583 1.00 84.50 113 LYS A CA 1
ATOM 851 C C . LYS A 1 113 ? -10.752 -0.223 -2.162 1.00 84.50 113 LYS A C 1
ATOM 853 O O . LYS A 1 113 ? -9.592 0.002 -1.827 1.00 84.50 113 LYS A O 1
ATOM 858 N N . MET A 1 114 ? -11.624 -0.811 -1.337 1.00 85.81 114 MET A N 1
ATOM 859 C CA . MET A 1 114 ? -11.232 -1.249 0.013 1.00 85.81 114 MET A CA 1
ATOM 860 C C . MET A 1 114 ? -10.227 -2.393 -0.007 1.00 85.81 114 MET A C 1
ATOM 862 O O . MET A 1 114 ? -9.296 -2.380 0.795 1.00 85.81 114 MET A O 1
ATOM 866 N N . GLU A 1 115 ? -10.380 -3.368 -0.904 1.00 86.75 115 GLU A N 1
ATOM 867 C CA . GLU A 1 115 ? -9.421 -4.471 -1.015 1.00 86.75 115 GLU A CA 1
ATOM 868 C C . GLU A 1 115 ? -8.020 -3.967 -1.369 1.00 86.75 115 GLU A C 1
ATOM 870 O O . GLU A 1 115 ? -7.037 -4.359 -0.733 1.00 86.75 115 GLU A O 1
ATOM 875 N N . LEU A 1 116 ? -7.926 -3.035 -2.323 1.00 86.38 116 LEU A N 1
ATOM 876 C CA . LEU A 1 116 ? -6.657 -2.421 -2.699 1.00 86.38 116 LEU A CA 1
ATOM 877 C C . LEU A 1 116 ? -6.074 -1.568 -1.562 1.00 86.38 116 LEU A C 1
ATOM 879 O O . LEU A 1 116 ? -4.877 -1.657 -1.291 1.00 86.38 116 LEU A O 1
ATOM 883 N N . ILE A 1 117 ? -6.901 -0.791 -0.852 1.00 88.69 117 ILE A N 1
ATOM 884 C CA . ILE A 1 117 ? -6.459 -0.020 0.322 1.00 88.69 117 ILE A CA 1
ATOM 885 C C . ILE A 1 117 ? -5.911 -0.954 1.405 1.00 88.69 117 ILE A C 1
ATOM 887 O O . ILE A 1 117 ? -4.830 -0.698 1.932 1.00 88.69 117 ILE A O 1
ATOM 891 N N . ASN A 1 118 ? -6.603 -2.051 1.714 1.00 88.44 118 ASN A N 1
ATOM 892 C CA . ASN A 1 118 ? -6.140 -3.021 2.704 1.00 88.44 118 ASN A CA 1
ATOM 893 C C . ASN A 1 118 ? -4.809 -3.658 2.285 1.00 88.44 118 ASN A C 1
ATOM 895 O O . ASN A 1 118 ? -3.882 -3.707 3.091 1.00 88.44 118 ASN A O 1
ATOM 899 N N . ALA A 1 119 ? -4.663 -4.044 1.014 1.00 88.94 119 ALA A N 1
ATOM 900 C CA . ALA A 1 119 ? -3.402 -4.567 0.491 1.00 88.94 119 ALA A CA 1
ATOM 901 C C . ALA A 1 119 ? -2.251 -3.550 0.617 1.00 88.94 119 ALA A C 1
ATOM 903 O O . ALA A 1 119 ? -1.151 -3.905 1.051 1.00 88.94 119 ALA A O 1
ATOM 904 N N . LEU A 1 120 ? -2.497 -2.275 0.297 1.00 89.38 120 LEU A N 1
ATOM 905 C CA . LEU A 1 120 ? -1.504 -1.207 0.440 1.00 89.38 120 LEU A CA 1
ATOM 906 C C . LEU A 1 120 ? -1.150 -0.933 1.910 1.00 89.38 120 LEU A C 1
ATOM 908 O O . LEU A 1 120 ? 0.025 -0.727 2.219 1.00 89.38 120 LEU A O 1
ATOM 912 N N . ARG A 1 121 ? -2.126 -0.994 2.828 1.00 87.06 121 ARG A N 1
ATOM 913 C CA . ARG A 1 121 ? -1.893 -0.862 4.278 1.00 87.06 121 ARG A CA 1
ATOM 914 C C . ARG A 1 121 ? -1.001 -1.987 4.801 1.00 87.06 121 ARG A C 1
ATOM 916 O O . ARG A 1 121 ? -0.020 -1.689 5.477 1.00 87.06 121 ARG A O 1
ATOM 923 N N . THR A 1 122 ? -1.260 -3.239 4.418 1.00 88.06 122 THR A N 1
ATOM 924 C CA . THR A 1 122 ? -0.399 -4.384 4.771 1.00 88.06 122 THR A CA 1
ATOM 925 C C . THR A 1 122 ? 1.018 -4.225 4.217 1.00 88.06 122 THR A C 1
ATOM 927 O O . THR A 1 122 ? 1.994 -4.573 4.873 1.00 88.06 122 THR A O 1
ATOM 930 N N . VAL A 1 123 ? 1.167 -3.672 3.010 1.00 86.75 123 VAL A N 1
ATOM 931 C CA 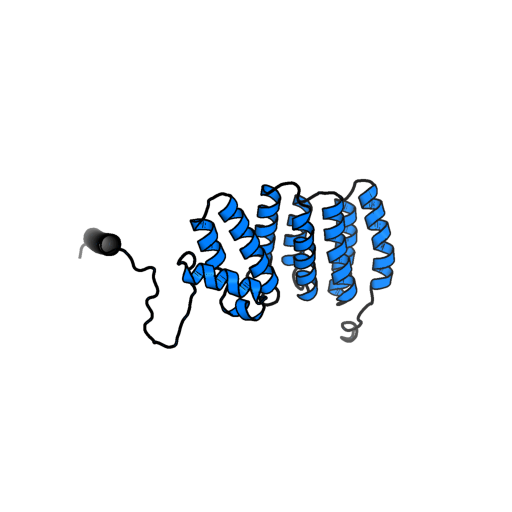. VAL A 1 123 ? 2.489 -3.420 2.416 1.00 86.75 123 VAL A CA 1
ATOM 932 C C . VAL A 1 123 ? 3.250 -2.308 3.136 1.00 86.75 123 VAL A C 1
ATOM 934 O O . VAL A 1 123 ? 4.482 -2.379 3.193 1.00 86.75 123 VAL A O 1
ATOM 937 N N . ALA A 1 124 ? 2.554 -1.288 3.637 1.00 84.75 124 ALA A N 1
ATOM 938 C CA . ALA A 1 124 ? 3.142 -0.151 4.340 1.00 84.75 124 ALA A CA 1
ATOM 939 C C . ALA A 1 124 ? 3.400 -0.422 5.835 1.00 84.75 124 ALA A C 1
ATOM 941 O O . ALA A 1 124 ? 4.123 0.335 6.484 1.00 84.75 124 ALA A O 1
ATOM 942 N N . GLU A 1 125 ? 2.844 -1.499 6.387 1.00 82.56 125 GLU A N 1
ATOM 943 C CA . GLU A 1 125 ? 3.048 -1.888 7.778 1.00 82.56 125 GLU A CA 1
ATOM 944 C C . GLU A 1 125 ? 4.534 -2.163 8.075 1.00 82.56 125 GLU A C 1
ATOM 946 O O . GLU A 1 125 ? 5.234 -2.856 7.332 1.00 82.56 125 GLU A O 1
ATOM 951 N N . GLY A 1 126 ? 5.046 -1.559 9.152 1.00 77.94 126 GLY A N 1
ATOM 952 C CA . GLY A 1 126 ? 6.443 -1.699 9.579 1.00 77.94 126 GLY A CA 1
ATOM 953 C C . GLY A 1 126 ? 7.481 -0.943 8.734 1.00 77.94 126 GLY A C 1
ATOM 954 O O . GLY A 1 126 ? 8.677 -1.069 8.999 1.00 77.94 126 GLY A O 1
ATOM 955 N N . LYS A 1 127 ? 7.074 -0.147 7.732 1.00 82.44 127 LYS A N 1
ATOM 956 C CA . LYS A 1 127 ? 7.991 0.629 6.875 1.00 82.44 127 LYS A CA 1
ATOM 957 C C . LYS A 1 127 ? 7.933 2.121 7.203 1.00 82.44 127 LYS A C 1
ATOM 959 O O . LYS A 1 127 ? 7.049 2.830 6.740 1.00 82.44 127 LYS A O 1
ATOM 964 N N . ILE A 1 128 ? 8.949 2.610 7.918 1.00 79.31 128 ILE A N 1
ATOM 965 C CA . ILE A 1 128 ? 9.053 4.016 8.366 1.00 79.31 128 ILE A CA 1
ATOM 966 C C . ILE A 1 128 ? 8.961 5.012 7.190 1.00 79.31 128 ILE A C 1
ATOM 968 O O . ILE A 1 128 ? 8.342 6.064 7.281 1.00 79.31 128 ILE A O 1
ATOM 972 N N . PHE A 1 129 ? 9.533 4.665 6.035 1.00 82.19 129 PHE A N 1
ATOM 973 C CA . PHE A 1 129 ? 9.542 5.523 4.843 1.00 82.19 129 PHE A CA 1
ATOM 974 C C . PHE A 1 129 ? 8.202 5.578 4.077 1.00 82.19 129 PHE A C 1
ATOM 976 O O . PHE A 1 129 ? 8.147 6.215 3.029 1.00 82.19 129 PHE A O 1
ATOM 983 N N . LEU A 1 130 ? 7.157 4.892 4.557 1.00 84.88 130 LEU A N 1
ATOM 984 C CA . LEU A 1 130 ? 5.803 4.863 3.981 1.00 84.88 130 LEU A CA 1
ATOM 985 C C . LEU A 1 130 ? 4.725 5.291 4.986 1.00 84.88 130 LEU A C 1
ATOM 987 O O . LEU A 1 130 ? 3.534 5.098 4.738 1.00 84.88 130 LEU A O 1
ATOM 991 N N . GLU A 1 131 ? 5.108 5.838 6.142 1.00 82.19 131 GLU A N 1
ATOM 992 C CA . GLU A 1 131 ? 4.135 6.197 7.178 1.00 82.19 131 GLU A CA 1
ATOM 993 C C . GLU A 1 131 ? 3.144 7.264 6.721 1.00 82.19 131 GLU A C 1
ATOM 995 O O . GLU A 1 131 ? 1.964 7.182 7.059 1.00 82.19 131 GLU A O 1
ATOM 1000 N N . LYS A 1 132 ? 3.594 8.230 5.912 1.00 83.62 132 LYS A N 1
ATOM 1001 C CA . LYS A 1 132 ? 2.721 9.270 5.364 1.00 83.62 132 LYS A CA 1
ATOM 1002 C C . LYS A 1 132 ? 1.637 8.654 4.478 1.00 83.62 132 LYS A C 1
ATOM 1004 O O . LYS A 1 132 ? 0.454 8.890 4.701 1.00 83.62 132 LYS A O 1
ATOM 1009 N N . GLU A 1 133 ? 2.037 7.828 3.515 1.00 87.12 133 GLU A N 1
ATOM 1010 C CA . GLU A 1 133 ? 1.128 7.115 2.619 1.00 87.12 133 GLU A CA 1
ATOM 1011 C C . GLU A 1 133 ? 0.177 6.200 3.405 1.00 87.12 133 GLU A C 1
ATOM 1013 O O . GLU A 1 133 ? -1.024 6.164 3.129 1.00 87.12 133 GLU A O 1
ATOM 1018 N N . ARG A 1 134 ? 0.678 5.510 4.439 1.00 85.75 134 ARG A N 1
ATOM 1019 C CA . ARG A 1 134 ? -0.138 4.670 5.327 1.00 85.75 134 ARG A CA 1
ATOM 1020 C C . ARG A 1 134 ? -1.199 5.481 6.071 1.00 85.75 134 ARG A C 1
ATOM 1022 O O . ARG A 1 134 ? -2.340 5.023 6.158 1.00 85.75 134 ARG A O 1
ATOM 1029 N N . ALA A 1 135 ? -0.852 6.653 6.601 1.00 84.00 135 ALA A N 1
ATOM 1030 C CA . ALA A 1 135 ? -1.802 7.525 7.290 1.00 84.00 135 ALA A CA 1
ATOM 1031 C C . ALA A 1 135 ? -2.908 7.998 6.342 1.00 84.00 135 ALA A C 1
ATOM 1033 O O . ALA A 1 135 ? -4.085 7.871 6.678 1.00 84.00 135 ALA A O 1
ATOM 1034 N N . THR A 1 136 ? -2.555 8.433 5.129 1.00 85.38 136 THR A N 1
ATOM 1035 C CA . THR A 1 136 ? -3.539 8.825 4.110 1.00 85.38 136 THR A CA 1
ATOM 1036 C C . THR A 1 136 ? -4.468 7.664 3.738 1.00 85.38 136 THR A C 1
ATOM 1038 O O . THR A 1 136 ? -5.686 7.832 3.718 1.00 85.38 136 THR A O 1
ATOM 1041 N N . LEU A 1 137 ? -3.930 6.459 3.515 1.00 88.31 137 LEU A N 1
ATOM 1042 C CA . LEU A 1 137 ? -4.731 5.259 3.230 1.00 88.31 137 LEU A CA 1
ATOM 1043 C C . LEU A 1 137 ? -5.670 4.890 4.387 1.00 88.31 137 LEU A C 1
ATOM 1045 O O . LEU A 1 137 ? -6.808 4.484 4.164 1.00 88.31 137 LEU A O 1
ATOM 1049 N N . THR A 1 138 ? -5.201 5.046 5.623 1.00 86.88 138 THR A N 1
ATOM 1050 C CA . THR A 1 138 ? -5.979 4.760 6.837 1.00 86.88 138 THR A CA 1
ATOM 1051 C C . THR A 1 138 ? -7.117 5.764 7.007 1.00 86.88 138 THR A C 1
ATOM 1053 O O . THR A 1 138 ? -8.247 5.369 7.281 1.00 86.88 138 THR A O 1
ATOM 1056 N N . GLN A 1 139 ? -6.860 7.046 6.741 1.00 83.00 139 GLN A N 1
ATOM 1057 C CA . GLN A 1 139 ? -7.889 8.083 6.752 1.00 83.00 139 GLN A CA 1
ATOM 1058 C C . GLN A 1 139 ? -8.941 7.855 5.656 1.00 83.00 139 GLN A C 1
ATOM 1060 O O . GLN A 1 139 ? -10.137 7.990 5.909 1.00 83.00 139 GLN A O 1
ATOM 1065 N N . MET A 1 140 ? -8.516 7.467 4.448 1.00 85.06 140 MET A N 1
ATOM 1066 C CA . MET A 1 140 ? -9.439 7.115 3.366 1.00 85.06 140 MET A CA 1
ATOM 1067 C C . MET A 1 140 ? -10.336 5.931 3.743 1.00 85.06 140 MET A C 1
ATOM 1069 O O . MET A 1 140 ? -11.535 5.973 3.472 1.00 85.06 140 MET A O 1
ATOM 1073 N N . LEU A 1 141 ? -9.776 4.902 4.387 1.00 86.06 141 LEU A N 1
ATOM 1074 C CA . LEU A 1 141 ? -10.538 3.742 4.848 1.00 86.06 141 LEU A CA 1
ATOM 1075 C C . LEU A 1 141 ? -11.546 4.116 5.945 1.00 86.06 141 LEU A C 1
ATOM 1077 O O . LEU A 1 141 ? -12.699 3.703 5.854 1.00 86.06 141 LEU A O 1
ATOM 1081 N N . SER A 1 142 ? -11.136 4.933 6.926 1.00 85.50 142 SER A N 1
ATOM 1082 C CA . SER A 1 142 ? -12.022 5.446 7.988 1.00 85.50 142 SER A CA 1
ATOM 1083 C C . SER A 1 142 ? -13.226 6.167 7.393 1.00 85.50 142 SER A C 1
ATOM 1085 O O . SER A 1 142 ? -14.361 5.791 7.660 1.00 85.50 142 SER A O 1
ATOM 1087 N N . ARG A 1 143 ? -12.993 7.119 6.477 1.00 85.69 143 ARG A N 1
ATOM 1088 C CA . ARG A 1 143 ? -14.069 7.875 5.813 1.00 85.69 143 ARG A CA 1
ATOM 1089 C C . ARG A 1 143 ? -15.029 6.974 5.035 1.00 85.69 143 ARG A C 1
ATOM 1091 O O . ARG A 1 143 ? -16.232 7.215 5.018 1.00 85.69 143 ARG A O 1
ATOM 1098 N N . MET A 1 144 ? -14.513 5.929 4.385 1.00 86.31 144 MET A N 1
ATOM 1099 C CA . MET A 1 144 ? -15.357 4.963 3.675 1.00 86.31 144 MET A CA 1
ATOM 1100 C C . MET A 1 144 ? -16.226 4.129 4.624 1.00 86.31 144 MET A C 1
ATOM 1102 O O . MET A 1 144 ? -17.363 3.812 4.281 1.00 86.31 144 MET A O 1
ATOM 1106 N N . LYS A 1 145 ? -15.703 3.773 5.800 1.00 85.81 145 LYS A N 1
ATOM 1107 C CA . LYS A 1 145 ? -16.429 3.039 6.845 1.00 85.81 145 LYS A CA 1
ATOM 1108 C C . LYS A 1 145 ? -17.454 3.927 7.560 1.00 85.81 145 LYS A C 1
ATOM 1110 O O . LYS A 1 145 ? -18.594 3.508 7.744 1.00 85.81 145 LYS A O 1
ATOM 1115 N N . GLU A 1 146 ? -17.113 5.186 7.826 1.00 83.88 146 GLU A N 1
ATOM 1116 C CA . GLU A 1 146 ? -18.035 6.214 8.336 1.00 83.88 146 GLU A CA 1
ATOM 1117 C C . GLU A 1 146 ? -19.223 6.431 7.394 1.00 83.88 146 GLU A C 1
ATOM 1119 O O . GLU A 1 146 ? -20.368 6.436 7.838 1.00 83.88 146 GLU A O 1
ATOM 1124 N N . ALA A 1 147 ? -18.977 6.530 6.081 1.00 86.31 147 ALA A N 1
ATOM 1125 C CA . ALA A 1 147 ? -20.039 6.679 5.083 1.00 86.31 147 ALA A CA 1
ATOM 1126 C C . ALA A 1 147 ? -21.007 5.479 5.039 1.00 86.31 147 ALA A C 1
ATOM 1128 O O . ALA A 1 147 ? -22.145 5.620 4.596 1.00 86.31 147 ALA A O 1
ATOM 1129 N N . ARG A 1 148 ? -20.569 4.305 5.510 1.00 83.75 148 ARG A N 1
ATOM 1130 C CA . ARG A 1 148 ? -21.393 3.092 5.647 1.00 83.75 148 ARG A CA 1
ATOM 1131 C C . ARG A 1 148 ? -22.110 2.997 6.994 1.00 83.75 148 ARG A C 1
ATOM 1133 O O . ARG A 1 148 ? -22.906 2.084 7.181 1.00 83.75 148 ARG A O 1
ATOM 1140 N N . GLY A 1 149 ? -21.851 3.930 7.911 1.00 83.62 149 GLY A N 1
ATOM 1141 C CA . GLY A 1 149 ? -22.389 3.924 9.271 1.00 83.62 149 GLY A CA 1
ATOM 1142 C C . GLY A 1 149 ? -21.619 3.031 10.250 1.00 83.62 149 GLY A C 1
ATOM 1143 O O . GLY A 1 149 ? -22.050 2.874 11.388 1.00 83.62 149 GLY A O 1
ATOM 1144 N N . GLU A 1 150 ? -20.476 2.469 9.850 1.00 88.38 150 GLU A N 1
ATOM 1145 C CA . GLU A 1 150 ? -19.636 1.596 10.683 1.00 88.38 150 GLU A CA 1
ATOM 1146 C C . GLU A 1 150 ? -18.647 2.440 11.519 1.00 88.38 150 GLU A C 1
ATOM 1148 O O . GLU A 1 150 ? -17.431 2.396 11.321 1.00 88.38 150 GLU A O 1
ATOM 1153 N N . ILE A 1 151 ? -19.180 3.263 12.431 1.00 82.12 151 ILE A N 1
ATOM 1154 C CA . ILE A 1 151 ? -18.413 4.278 13.184 1.00 82.12 151 ILE A CA 1
ATOM 1155 C C . ILE A 1 151 ? -17.389 3.644 14.141 1.00 82.12 151 ILE A C 1
ATOM 1157 O O . ILE A 1 151 ? -16.260 4.125 14.234 1.00 82.12 151 ILE A O 1
ATOM 1161 N N . ASP A 1 152 ? -17.739 2.545 14.814 1.00 82.31 152 ASP A N 1
ATOM 1162 C CA . ASP A 1 152 ? -16.845 1.879 15.775 1.00 82.31 152 ASP A CA 1
ATOM 1163 C C . ASP A 1 152 ? -15.603 1.271 15.094 1.00 82.31 152 ASP A C 1
ATOM 1165 O O . ASP A 1 152 ? -14.474 1.385 15.589 1.00 82.31 152 ASP A O 1
ATOM 1169 N N . GLU A 1 153 ? -15.792 0.658 13.920 1.00 83.00 153 GLU A N 1
ATOM 1170 C CA . GLU A 1 153 ? -14.689 0.127 13.114 1.00 83.00 153 GLU A CA 1
ATOM 1171 C C . GLU A 1 153 ? -13.803 1.254 12.577 1.00 83.00 153 GLU A C 1
ATOM 1173 O O . GLU A 1 153 ? -12.575 1.157 12.636 1.00 83.00 153 GLU A O 1
ATOM 1178 N N . ALA A 1 154 ? -14.410 2.344 12.099 1.00 82.12 154 ALA A N 1
ATOM 1179 C CA . ALA A 1 154 ? -13.684 3.516 11.621 1.00 82.12 154 ALA A CA 1
ATOM 1180 C C . ALA A 1 154 ? -12.814 4.140 12.726 1.00 82.12 154 ALA A C 1
ATOM 1182 O O . ALA A 1 154 ? -11.622 4.381 12.518 1.00 82.12 154 ALA A O 1
ATOM 1183 N N . ALA A 1 155 ? -13.368 4.304 13.932 1.00 76.88 155 ALA A N 1
ATOM 1184 C CA . ALA A 1 155 ? -12.641 4.825 15.086 1.00 76.88 155 ALA A CA 1
ATOM 1185 C C . ALA A 1 155 ? -11.456 3.926 15.475 1.00 76.88 155 ALA A C 1
ATOM 1187 O O . ALA A 1 155 ? -10.369 4.428 15.761 1.00 76.88 155 ALA A O 1
ATOM 1188 N N . THR A 1 156 ? -11.637 2.603 15.437 1.00 82.00 156 THR A N 1
ATOM 1189 C CA . THR A 1 156 ? -10.570 1.631 15.732 1.00 82.00 156 THR A CA 1
ATOM 1190 C C . THR A 1 156 ? -9.438 1.719 14.708 1.00 82.00 156 THR A C 1
ATOM 1192 O O . THR A 1 156 ? -8.269 1.800 15.078 1.00 82.00 156 THR A O 1
ATOM 1195 N N . ILE A 1 157 ? -9.781 1.786 13.420 1.00 81.75 157 ILE A N 1
ATOM 1196 C CA . ILE A 1 157 ? -8.820 1.925 12.318 1.00 81.75 157 ILE A CA 1
ATOM 1197 C C . ILE A 1 157 ? -8.027 3.232 12.441 1.00 81.75 157 ILE A C 1
ATOM 1199 O O . ILE A 1 157 ? -6.816 3.249 12.214 1.00 81.75 157 ILE A O 1
ATOM 1203 N N . LEU A 1 158 ? -8.682 4.332 12.816 1.00 80.31 158 LEU A N 1
ATOM 1204 C CA . LEU A 1 158 ? -8.034 5.638 12.911 1.00 80.31 158 LEU A CA 1
ATOM 1205 C C . LEU A 1 158 ? -7.115 5.758 14.142 1.00 80.31 158 LEU A C 1
ATOM 1207 O O . LEU A 1 158 ? -6.126 6.491 14.095 1.00 80.31 158 LEU A O 1
ATOM 1211 N N . GLN A 1 159 ? -7.356 4.969 15.195 1.00 74.19 159 GLN A N 1
ATOM 1212 C CA . GLN A 1 159 ? -6.449 4.845 16.348 1.00 74.19 159 GLN A CA 1
ATOM 1213 C C . GLN A 1 159 ? -5.116 4.151 16.016 1.00 74.19 159 GLN A C 1
ATOM 1215 O O . GLN A 1 159 ? -4.160 4.266 16.785 1.00 74.19 159 GLN A O 1
ATOM 1220 N N . GLU A 1 160 ? -5.012 3.451 14.881 1.00 73.69 160 GLU A N 1
ATOM 1221 C CA . GLU A 1 160 ? -3.760 2.821 14.438 1.00 73.69 160 GLU A CA 1
ATOM 1222 C C . GLU A 1 160 ? -2.735 3.833 13.893 1.00 73.69 160 GLU A C 1
ATOM 1224 O O . GLU A 1 160 ? -1.550 3.505 13.735 1.00 73.69 160 GLU A O 1
ATOM 1229 N N . VAL A 1 161 ? -3.160 5.069 13.600 1.00 69.81 161 VAL A N 1
ATOM 1230 C CA . VAL A 1 161 ? -2.261 6.143 13.163 1.00 69.81 161 VAL A CA 1
ATOM 1231 C C . VAL A 1 161 ? -1.401 6.586 14.348 1.00 69.81 161 VAL A C 1
ATOM 1233 O O . VAL A 1 161 ? -1.896 7.092 15.355 1.00 69.81 161 VAL A O 1
ATOM 1236 N N . HIS A 1 162 ? -0.089 6.378 14.237 1.00 62.53 162 HIS A N 1
ATOM 1237 C CA . HIS A 1 162 ? 0.851 6.692 15.307 1.00 62.53 162 HIS A CA 1
ATOM 1238 C C . HIS A 1 162 ? 1.038 8.209 15.450 1.00 62.53 162 HIS A C 1
ATOM 1240 O O . HIS A 1 162 ? 1.012 8.963 14.477 1.00 62.53 162 HIS A O 1
ATOM 1246 N N . VAL A 1 163 ? 1.281 8.668 16.682 1.00 59.16 163 VAL A N 1
ATOM 1247 C CA . VAL A 1 163 ? 1.458 10.098 17.006 1.00 59.16 163 VAL A CA 1
ATOM 1248 C C . VAL A 1 163 ? 2.670 10.704 16.283 1.00 59.16 163 VAL A C 1
ATOM 1250 O O . VAL A 1 163 ? 2.685 11.883 15.937 1.00 59.16 163 VAL A O 1
ATOM 1253 N N . GLU A 1 164 ? 3.670 9.881 15.980 1.00 63.84 164 GLU A N 1
ATOM 1254 C CA . GLU A 1 164 ? 4.881 10.256 15.241 1.00 63.84 164 GLU A CA 1
ATOM 1255 C C . GLU A 1 164 ? 4.571 10.666 13.789 1.00 63.84 164 GLU A C 1
ATOM 1257 O O . GLU A 1 164 ? 5.223 11.554 13.233 1.00 63.84 164 GLU A O 1
ATOM 1262 N N . THR A 1 165 ? 3.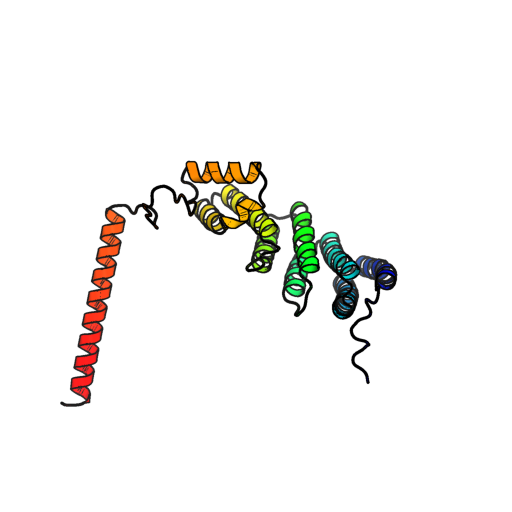495 10.127 13.206 1.00 62.28 165 THR A N 1
ATOM 1263 C CA . THR A 1 165 ? 3.072 10.435 11.836 1.00 62.28 165 THR A CA 1
A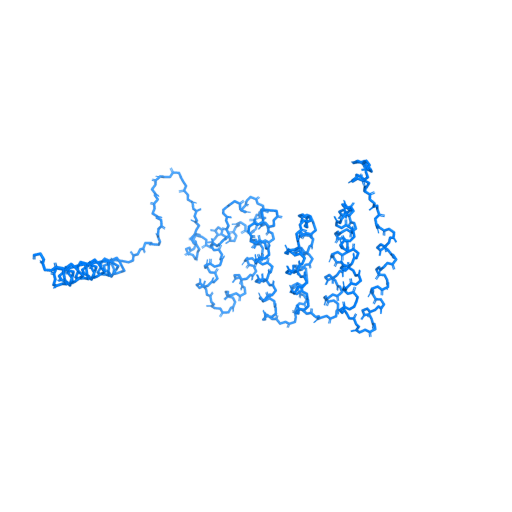TOM 1264 C C . THR A 1 165 ? 2.467 11.836 11.708 1.00 62.28 165 THR A C 1
ATOM 1266 O O . THR A 1 165 ? 2.525 12.432 10.630 1.00 62.28 165 THR A O 1
ATOM 1269 N N . TYR A 1 166 ? 2.006 12.444 12.813 1.00 61.25 166 TYR A N 1
ATOM 1270 C CA . TYR A 1 166 ? 1.547 13.838 12.810 1.00 61.25 166 TYR A CA 1
ATOM 1271 C C . TYR A 1 166 ? 2.660 14.785 12.350 1.00 61.25 166 TYR A C 1
ATOM 1273 O O . TYR A 1 166 ? 2.369 15.813 11.752 1.00 61.25 166 TYR A O 1
ATOM 1281 N N . GLY A 1 167 ? 3.944 14.466 12.539 1.00 64.19 167 GLY A N 1
ATOM 1282 C CA . GLY A 1 167 ? 5.038 15.299 12.026 1.00 64.19 167 GLY A CA 1
ATOM 1283 C C . GLY A 1 167 ? 4.973 15.525 10.507 1.00 64.19 167 GLY A C 1
ATOM 1284 O O . GLY A 1 167 ? 5.227 16.636 10.043 1.00 64.19 167 GLY A O 1
ATOM 12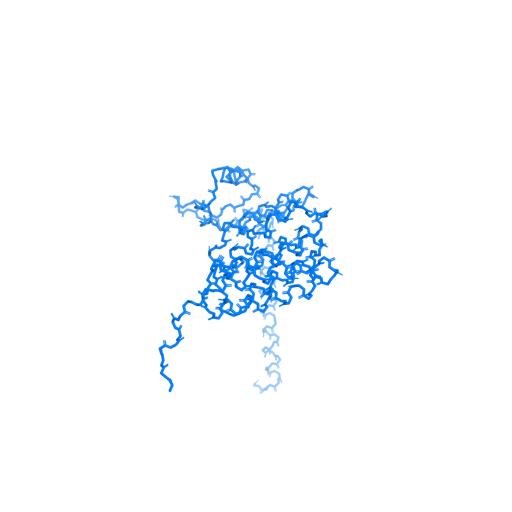85 N N . ALA A 1 168 ? 4.557 14.505 9.750 1.00 66.50 168 ALA A N 1
ATOM 1286 C CA . ALA A 1 168 ? 4.567 14.485 8.285 1.00 66.50 168 ALA A CA 1
ATOM 1287 C C . ALA A 1 168 ? 3.224 14.865 7.624 1.00 66.50 168 ALA A C 1
ATOM 1289 O O . ALA A 1 168 ? 3.164 15.008 6.399 1.00 66.50 168 ALA A O 1
ATOM 1290 N N . MET A 1 169 ? 2.159 15.026 8.415 1.00 69.75 169 MET A N 1
ATOM 1291 C CA . MET A 1 169 ? 0.815 15.366 7.932 1.00 69.75 169 MET A CA 1
ATOM 1292 C C . MET A 1 169 ? 0.643 16.872 7.697 1.00 69.75 169 MET A C 1
ATOM 1294 O O . MET A 1 169 ? 1.288 17.715 8.334 1.00 69.75 169 MET A O 1
ATOM 1298 N N . THR A 1 170 ? -0.260 17.220 6.784 1.00 77.75 170 THR A N 1
ATOM 1299 C CA . THR A 1 170 ? -0.630 18.607 6.488 1.00 77.75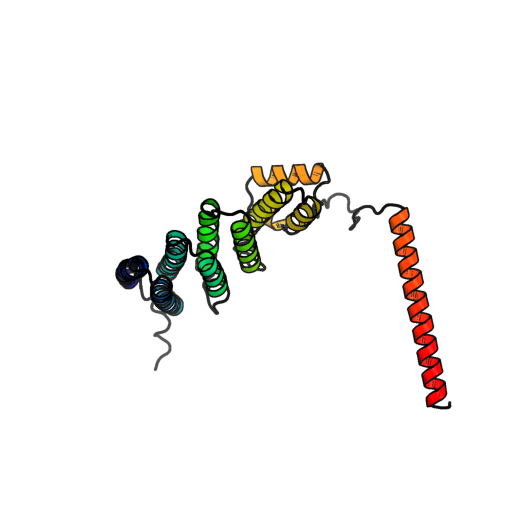 170 THR A CA 1
ATOM 1300 C C . THR A 1 170 ? -1.414 19.235 7.643 1.00 77.75 170 THR A C 1
ATOM 1302 O O . THR A 1 170 ? -1.966 18.553 8.506 1.00 77.75 170 THR A O 1
ATOM 1305 N N . LYS A 1 171 ? -1.475 20.572 7.678 1.00 77.50 171 LYS A N 1
ATOM 1306 C CA . LYS A 1 171 ? -2.191 21.301 8.738 1.00 77.50 171 LYS A CA 1
ATOM 1307 C C . LYS A 1 171 ? -3.684 20.945 8.791 1.00 77.50 171 LYS A C 1
ATOM 1309 O O . LYS A 1 171 ? -4.220 20.870 9.886 1.00 77.50 171 LYS A O 1
ATOM 1314 N N . LEU A 1 172 ? -4.310 20.707 7.637 1.00 77.94 172 LEU A N 1
ATOM 1315 C CA . LEU A 1 172 ? -5.726 20.336 7.531 1.00 77.94 172 LEU A CA 1
ATOM 1316 C C . LEU A 1 172 ? -5.993 18.943 8.111 1.00 77.94 172 LEU A C 1
ATOM 1318 O O . LEU A 1 172 ? -6.885 18.768 8.930 1.00 77.94 172 LEU A O 1
ATOM 1322 N N . GLU A 1 173 ? -5.163 17.958 7.770 1.00 73.12 173 GLU A N 1
ATOM 1323 C CA . GLU A 1 173 ? -5.324 16.603 8.309 1.00 73.12 173 GLU A CA 1
ATOM 1324 C C . GLU A 1 173 ? -5.144 16.579 9.836 1.00 73.12 173 GLU A C 1
ATOM 1326 O O . GLU A 1 173 ? -5.847 15.858 10.540 1.00 73.12 173 GLU A O 1
ATOM 1331 N N . LYS A 1 174 ? -4.242 17.417 10.367 1.00 74.88 174 LYS A N 1
ATOM 1332 C CA . LYS A 1 174 ? -4.060 17.590 11.816 1.00 74.88 174 LYS A CA 1
ATOM 1333 C C . LYS A 1 174 ? -5.287 18.183 12.493 1.00 74.88 174 LYS A C 1
ATOM 1335 O O . LYS A 1 174 ? -5.634 17.740 13.584 1.00 74.88 174 LYS A O 1
ATOM 1340 N N . THR A 1 175 ? -5.903 19.201 11.890 1.00 78.31 175 THR A N 1
ATOM 1341 C CA . THR A 1 175 ? -7.087 19.841 12.472 1.00 78.31 175 THR A CA 1
ATOM 1342 C C . THR A 1 175 ? -8.266 18.885 12.506 1.00 78.31 175 THR A C 1
ATOM 1344 O O . THR A 1 175 ? -8.911 18.807 13.543 1.00 78.31 175 THR A O 1
ATOM 1347 N N . ASP A 1 176 ? -8.472 18.100 11.445 1.00 76.94 176 ASP A N 1
ATOM 1348 C CA . ASP A 1 176 ? -9.561 17.119 11.374 1.00 76.94 176 ASP A CA 1
ATOM 1349 C C . ASP A 1 176 ? -9.428 16.051 12.472 1.00 76.94 176 ASP A C 1
ATOM 1351 O O . ASP A 1 176 ? -10.396 15.708 13.149 1.00 76.94 176 ASP A O 1
ATOM 1355 N N . ILE A 1 177 ? -8.214 15.537 12.703 1.00 73.38 177 ILE A N 1
ATOM 1356 C CA . ILE A 1 177 ? -8.002 14.563 13.780 1.00 73.38 177 ILE A CA 1
ATOM 1357 C C . ILE A 1 177 ? -8.139 15.232 15.154 1.00 73.38 177 ILE A C 1
ATOM 1359 O O . ILE A 1 177 ? -8.741 14.661 16.059 1.00 73.38 177 ILE A O 1
ATOM 1363 N N . SER A 1 178 ? -7.644 16.463 15.318 1.00 72.69 178 SER A N 1
ATOM 1364 C CA . SER A 1 178 ? -7.783 17.210 16.574 1.00 72.69 178 SER A CA 1
ATOM 1365 C C . SER A 1 178 ? -9.243 17.472 16.949 1.00 72.69 178 SER A C 1
ATOM 1367 O O . SER A 1 178 ? -9.570 17.444 18.138 1.00 72.69 178 SER A O 1
ATOM 1369 N N . THR A 1 179 ? -10.119 17.731 15.974 1.00 77.62 179 THR A N 1
ATOM 1370 C CA . THR A 1 179 ? -11.558 17.882 16.228 1.00 77.62 179 THR A CA 1
ATOM 1371 C C . THR A 1 179 ? -12.178 16.552 16.635 1.00 77.62 179 THR A C 1
ATOM 1373 O O . THR A 1 179 ? -12.820 16.490 17.675 1.00 77.62 179 THR A O 1
ATOM 1376 N N . LEU A 1 180 ? -11.870 15.458 15.926 1.00 75.19 180 LEU A N 1
ATOM 1377 C CA . LEU A 1 180 ? -12.391 14.122 16.255 1.00 75.19 180 LEU A CA 1
ATOM 1378 C C . LEU A 1 180 ? -11.978 13.641 17.658 1.00 75.19 180 LEU A C 1
ATOM 1380 O O . LEU A 1 180 ? -12.731 12.928 18.323 1.00 75.19 180 LEU A O 1
ATOM 1384 N N . VAL A 1 181 ? -10.792 14.047 18.119 1.00 72.44 181 VAL A N 1
ATOM 1385 C CA . VAL A 1 181 ? -10.310 13.779 19.481 1.00 72.44 181 VAL A CA 1
ATOM 1386 C C . VAL A 1 181 ? -11.037 14.637 20.517 1.00 72.44 181 VAL A C 1
ATOM 1388 O O . VAL A 1 181 ? -11.394 14.137 21.582 1.00 72.44 181 VAL A O 1
ATOM 1391 N N . SER A 1 182 ? -11.286 15.912 20.207 1.00 74.69 182 SER A N 1
ATOM 1392 C CA . SER A 1 182 ? -12.013 16.834 21.095 1.00 74.69 182 SER A CA 1
ATOM 1393 C C . SER A 1 182 ? -13.477 16.422 21.271 1.00 74.69 182 SER A C 1
ATOM 1395 O O . SER A 1 182 ? -14.019 16.526 22.369 1.00 74.69 182 SER A O 1
ATOM 1397 N N . ASP A 1 183 ? -14.078 15.879 20.212 1.00 71.75 183 ASP A N 1
ATOM 1398 C CA . ASP A 1 183 ? -15.454 15.379 20.188 1.00 71.75 183 ASP A CA 1
ATOM 1399 C C . ASP A 1 183 ? -15.592 13.974 20.813 1.00 71.75 183 ASP A C 1
ATOM 1401 O O . ASP A 1 183 ? -16.681 13.404 20.846 1.00 71.75 183 ASP A O 1
ATOM 1405 N N . GLY A 1 184 ? -14.494 13.381 21.302 1.00 67.31 184 GLY A N 1
ATOM 1406 C CA . GLY A 1 184 ? -14.486 12.072 21.965 1.00 67.31 184 GLY A CA 1
ATOM 1407 C C . GLY A 1 184 ? -14.718 10.876 21.035 1.00 67.31 184 GLY A C 1
ATOM 1408 O O . GLY A 1 184 ? -14.834 9.749 21.514 1.00 67.31 184 GLY A O 1
ATOM 1409 N N . SER A 1 185 ? -14.755 11.099 19.718 1.00 66.19 185 SER A N 1
ATOM 1410 C CA . SER A 1 185 ? -14.942 10.044 18.712 1.00 66.19 185 SER A CA 1
ATOM 1411 C C . SER A 1 185 ? -13.693 9.172 18.555 1.00 66.19 185 SER A C 1
ATOM 1413 O O . SER A 1 185 ? -13.780 8.010 18.165 1.00 66.19 185 SER A O 1
ATOM 1415 N N . ILE A 1 186 ? -12.513 9.720 18.866 1.00 64.75 186 ILE A N 1
ATOM 1416 C CA . ILE A 1 186 ? -11.224 9.030 18.749 1.00 64.75 186 ILE A CA 1
ATOM 1417 C C . ILE A 1 186 ? -10.378 9.336 19.975 1.00 64.75 186 ILE A C 1
ATOM 1419 O O . ILE A 1 186 ? -10.189 10.492 20.344 1.00 64.75 186 ILE A O 1
ATOM 1423 N N . TYR A 1 187 ? -9.808 8.304 20.590 1.00 61.56 187 TYR A N 1
ATOM 1424 C CA . TYR A 1 187 ? -8.906 8.494 21.716 1.00 61.56 187 TYR A CA 1
ATOM 1425 C C . TYR A 1 187 ? -7.476 8.736 21.225 1.00 61.56 187 TYR A C 1
ATOM 1427 O O . TYR A 1 187 ? -6.803 7.816 20.755 1.00 61.56 187 TYR A O 1
ATOM 1435 N N . ALA A 1 188 ? -6.983 9.969 21.349 1.00 61.19 188 ALA A N 1
ATOM 1436 C CA . ALA A 1 188 ? -5.569 10.242 21.130 1.00 61.19 188 ALA A CA 1
ATOM 1437 C C . ALA A 1 188 ? -4.744 9.736 22.318 1.00 61.19 188 ALA A C 1
ATOM 1439 O O . ALA A 1 188 ? -4.944 10.134 23.467 1.00 61.19 188 ALA A O 1
ATOM 1440 N N . LYS A 1 189 ? -3.739 8.905 22.039 1.00 59.09 189 LYS A N 1
ATOM 1441 C CA . LYS A 1 189 ? -2.669 8.647 23.004 1.00 59.09 189 LYS A CA 1
ATOM 1442 C C . LYS A 1 189 ? -1.806 9.910 23.097 1.00 59.09 189 LYS A C 1
ATOM 1444 O O . LYS A 1 189 ? -0.902 10.039 22.288 1.00 59.09 189 LYS A O 1
ATOM 1449 N N . ILE A 1 190 ? -2.069 10.799 24.066 1.00 54.44 190 ILE A N 1
ATOM 1450 C CA . ILE A 1 190 ? -1.120 11.670 24.815 1.00 54.44 190 ILE A CA 1
ATOM 1451 C C . ILE A 1 190 ? -1.682 13.084 25.070 1.00 54.44 190 ILE A C 1
ATOM 1453 O O . ILE A 1 190 ? -1.885 13.850 24.136 1.00 54.44 190 ILE A O 1
ATOM 1457 N N . ASP A 1 191 ? -1.718 13.467 26.355 1.00 44.31 191 ASP A N 1
ATOM 1458 C CA . ASP A 1 191 ? -1.171 14.749 26.820 1.00 44.31 191 ASP A CA 1
ATOM 1459 C C . ASP A 1 191 ? -0.364 14.516 28.123 1.00 44.31 191 ASP A C 1
ATOM 1461 O O . ASP A 1 191 ? -0.878 14.021 29.127 1.00 44.31 191 ASP A O 1
ATOM 1465 N N . ARG A 1 192 ? 0.953 14.783 28.089 1.00 53.06 192 ARG A N 1
ATOM 1466 C CA . ARG A 1 192 ? 1.938 14.533 29.175 1.00 53.06 192 ARG A CA 1
ATOM 1467 C C . ARG A 1 192 ? 2.193 15.662 30.216 1.00 53.06 192 ARG A C 1
ATOM 1469 O O . ARG A 1 192 ? 3.029 15.410 31.088 1.00 53.06 192 ARG A O 1
ATOM 1476 N N . PRO A 1 193 ? 1.566 16.861 30.217 1.00 55.41 193 PRO A N 1
ATOM 1477 C CA . PRO A 1 193 ? 1.919 17.928 31.157 1.00 55.41 193 PRO A CA 1
ATOM 1478 C C . PRO A 1 193 ? 1.426 17.704 32.595 1.00 55.41 193 PRO A C 1
ATOM 1480 O O . PRO A 1 193 ? 2.054 18.209 33.521 1.00 55.41 193 PRO A O 1
ATOM 1483 N N . ALA A 1 194 ? 0.361 16.924 32.817 1.00 49.88 194 ALA A N 1
ATOM 1484 C CA . ALA A 1 194 ? -0.244 16.768 34.150 1.00 49.88 194 ALA A CA 1
ATOM 1485 C C . ALA A 1 194 ? 0.166 15.494 34.925 1.00 49.88 194 ALA A C 1
ATOM 1487 O O . ALA A 1 194 ? -0.226 15.338 36.077 1.00 49.88 194 ALA A O 1
ATOM 1488 N N . LYS A 1 195 ? 0.937 14.570 34.325 1.00 46.69 195 LYS A N 1
ATOM 1489 C CA . LYS A 1 195 ? 1.368 13.282 34.934 1.00 46.69 195 LYS A CA 1
ATOM 1490 C C . LYS A 1 195 ? 0.257 12.418 35.581 1.00 46.69 195 LYS A C 1
ATOM 1492 O O . LYS A 1 195 ? 0.571 11.502 36.335 1.00 46.69 195 LYS A O 1
ATOM 1497 N N . LEU A 1 196 ? -1.014 12.632 35.255 1.00 46.41 196 LEU A N 1
ATOM 1498 C CA . LEU A 1 196 ? -2.116 11.728 35.593 1.00 46.41 196 LEU A CA 1
ATOM 1499 C C . LEU A 1 196 ? -2.498 10.968 34.327 1.00 46.41 196 LEU A C 1
ATOM 1501 O O . LEU A 1 196 ? -3.031 11.557 33.393 1.00 46.41 196 LEU A O 1
ATOM 1505 N N . VAL A 1 197 ? -2.175 9.675 34.270 1.00 50.16 197 VAL A N 1
ATOM 1506 C CA . VAL A 1 197 ? -2.495 8.836 33.110 1.00 50.16 197 VAL A CA 1
ATOM 1507 C C . VAL A 1 197 ? -3.506 7.780 33.522 1.00 50.16 197 VAL A C 1
ATOM 1509 O O . VAL A 1 197 ? -3.184 6.879 34.294 1.00 50.16 197 VAL A O 1
ATOM 1512 N N . SER A 1 198 ? -4.717 7.885 32.978 1.00 50.09 198 SER A N 1
ATOM 1513 C CA . SER A 1 198 ? -5.646 6.761 32.901 1.00 50.09 198 SER A CA 1
ATOM 1514 C C . SER A 1 198 ? -5.538 6.154 31.503 1.00 50.09 198 SER A C 1
ATOM 1516 O O . SER A 1 198 ? -5.694 6.848 30.500 1.00 50.09 198 SER A O 1
ATOM 1518 N N . PHE A 1 199 ? -5.193 4.869 31.432 1.00 53.72 199 PHE A N 1
ATOM 1519 C CA . PHE A 1 199 ? -4.867 4.160 30.187 1.00 53.72 199 PHE A CA 1
ATOM 1520 C C . PHE A 1 199 ? -6.074 3.518 29.490 1.00 53.72 199 PHE A C 1
ATOM 1522 O O . PHE A 1 199 ? -5.897 2.803 28.508 1.00 53.72 199 PHE A O 1
ATOM 1529 N N . HIS A 1 200 ? -7.287 3.755 29.982 1.00 54.81 200 HIS A N 1
ATOM 1530 C CA . HIS A 1 200 ? -8.488 3.088 29.492 1.00 54.81 200 HIS A CA 1
ATOM 1531 C C . HIS A 1 200 ? -9.634 4.086 29.365 1.00 54.81 200 HIS A C 1
ATOM 1533 O O . HIS A 1 200 ? -9.687 5.075 30.103 1.00 54.81 200 HIS A O 1
ATOM 1539 N N . ARG A 1 201 ? -10.572 3.793 28.452 1.00 67.44 201 ARG A N 1
ATOM 1540 C CA . ARG A 1 201 ? -11.905 4.406 28.473 1.00 67.44 201 ARG A CA 1
ATOM 1541 C C . ARG A 1 201 ? -12.420 4.328 29.918 1.00 67.44 201 ARG A C 1
ATOM 1543 O O . ARG A 1 201 ? -12.312 3.247 30.501 1.00 67.44 201 ARG A O 1
ATOM 1550 N N . PRO A 1 202 ? -12.926 5.423 30.515 1.00 66.75 202 PRO A N 1
ATOM 1551 C CA . PRO A 1 202 ? -13.548 5.347 31.828 1.00 66.75 202 PRO A CA 1
ATOM 1552 C C . PRO A 1 202 ? -14.714 4.363 31.729 1.00 66.75 202 PRO A C 1
ATOM 1554 O O . PRO A 1 202 ? -15.715 4.638 31.069 1.00 66.75 202 PRO A O 1
ATOM 1557 N N . LEU A 1 203 ? -14.516 3.180 32.305 1.00 70.00 203 LEU A N 1
ATOM 1558 C CA . LEU A 1 203 ? -15.521 2.132 32.369 1.00 70.00 203 LEU A CA 1
ATOM 1559 C C . LEU A 1 203 ? -16.634 2.619 33.293 1.00 70.00 203 LEU A C 1
ATOM 1561 O O . LEU A 1 203 ? -16.390 3.281 34.310 1.00 70.00 203 LEU A O 1
ATOM 1565 N N . SER A 1 204 ? -17.864 2.296 32.928 1.00 80.06 204 SER A N 1
ATOM 1566 C CA . SER A 1 204 ? -19.003 2.513 33.806 1.00 80.06 204 SER A CA 1
ATOM 1567 C C . SER A 1 204 ? -18.823 1.719 35.114 1.00 80.06 204 SER A C 1
ATOM 1569 O O . SER A 1 204 ? -18.153 0.679 35.134 1.00 80.06 204 SER A O 1
ATOM 1571 N N . PRO A 1 205 ? -19.425 2.167 36.231 1.00 80.69 205 PRO A N 1
ATOM 1572 C CA . PRO A 1 205 ? -19.414 1.403 37.479 1.00 80.69 205 PRO A CA 1
ATOM 1573 C C . PRO A 1 205 ? -19.915 -0.042 37.311 1.00 80.69 205 PRO A C 1
ATOM 1575 O O . PRO A 1 205 ? -19.429 -0.937 37.996 1.00 80.69 205 PRO A O 1
ATOM 1578 N N . GLU A 1 206 ? -20.841 -0.274 36.376 1.00 82.44 206 GLU A N 1
ATOM 1579 C CA . GLU A 1 206 ? -21.375 -1.596 36.029 1.00 82.44 206 GLU A CA 1
ATOM 1580 C C . GLU A 1 206 ? -20.332 -2.477 35.328 1.00 82.44 206 GLU A C 1
ATOM 1582 O O . GLU A 1 206 ? -20.134 -3.626 35.724 1.00 82.44 206 GLU A O 1
ATOM 1587 N N . GLU A 1 207 ? -19.604 -1.937 34.345 1.00 82.75 207 GLU A N 1
ATOM 1588 C CA . GLU A 1 207 ? -18.520 -2.655 33.660 1.00 82.75 207 GLU A CA 1
ATOM 1589 C C . GLU A 1 207 ? -17.367 -2.997 34.614 1.00 82.75 207 GLU A C 1
ATOM 1591 O O . GLU A 1 207 ? -16.821 -4.099 34.550 1.00 82.75 207 GLU A O 1
ATOM 1596 N N . HIS A 1 208 ? -17.025 -2.098 35.547 1.00 83.50 208 HIS A N 1
ATOM 1597 C CA . HIS A 1 208 ? -16.052 -2.393 36.606 1.00 83.50 208 HIS A CA 1
ATOM 1598 C C . HIS A 1 208 ? -16.484 -3.580 37.469 1.00 83.50 208 HIS A C 1
ATOM 1600 O O . HIS A 1 208 ? -15.676 -4.463 37.764 1.00 83.50 208 HIS A O 1
ATOM 1606 N N . LEU A 1 209 ? -17.755 -3.607 37.865 1.00 85.81 209 LEU A N 1
ATOM 1607 C CA . LEU A 1 209 ? -18.297 -4.652 38.726 1.00 85.81 209 LEU A CA 1
ATOM 1608 C C . LEU A 1 209 ? -18.382 -5.994 37.987 1.00 85.81 209 LEU A C 1
ATOM 1610 O O . LEU A 1 209 ? -18.070 -7.037 38.561 1.00 85.81 209 LEU A O 1
ATOM 1614 N N . SER A 1 210 ? -18.722 -5.953 36.696 1.00 88.62 210 SER A N 1
ATOM 1615 C CA . SER A 1 210 ? -18.746 -7.122 35.817 1.00 88.62 210 SER A CA 1
ATOM 1616 C C . SER A 1 210 ? -17.348 -7.707 35.596 1.00 88.62 210 SER A C 1
ATOM 1618 O O . SER A 1 210 ? -17.170 -8.915 35.741 1.00 88.62 210 SER A O 1
ATOM 1620 N N . ASN A 1 211 ? -16.342 -6.874 35.303 1.00 88.31 211 ASN A N 1
ATOM 1621 C CA . ASN A 1 211 ? -14.959 -7.336 35.139 1.00 88.31 211 ASN A CA 1
ATOM 1622 C C . ASN A 1 211 ? -14.412 -7.938 36.434 1.00 88.31 211 ASN A C 1
ATOM 1624 O O . ASN A 1 211 ? -13.865 -9.037 36.419 1.00 88.31 211 ASN A O 1
ATOM 1628 N N . TRP A 1 212 ? -14.637 -7.271 37.568 1.00 89.25 212 TRP A N 1
ATOM 1629 C CA . TRP A 1 212 ? -14.240 -7.806 38.867 1.00 89.25 212 TRP A CA 1
ATOM 1630 C C . TRP A 1 212 ? -14.915 -9.154 39.161 1.00 89.25 212 TRP A C 1
ATOM 1632 O O . TRP A 1 212 ? -14.264 -10.097 39.606 1.00 89.25 212 TRP A O 1
ATOM 1642 N N . SER A 1 213 ? -16.208 -9.284 38.857 1.00 91.44 213 SER A N 1
ATOM 1643 C CA . SER A 1 213 ? -16.937 -10.547 39.014 1.00 91.44 213 SER A CA 1
ATOM 1644 C C . SER A 1 213 ? -16.378 -11.665 38.122 1.00 91.44 213 SER A C 1
ATOM 1646 O O . SER A 1 213 ? -16.239 -12.808 38.576 1.00 91.44 213 SER A O 1
ATOM 1648 N N . ALA A 1 214 ? -16.007 -11.344 36.880 1.00 91.50 214 ALA A N 1
ATOM 1649 C CA . ALA A 1 214 ? -15.390 -12.288 35.953 1.00 91.50 214 ALA A CA 1
ATOM 1650 C C . ALA A 1 214 ? -14.008 -12.755 36.445 1.00 91.50 214 ALA A C 1
ATOM 1652 O O . ALA A 1 214 ? -13.739 -13.959 36.455 1.00 91.50 214 ALA A O 1
ATOM 1653 N N . ASP A 1 215 ? -13.176 -11.833 36.934 1.00 91.56 215 ASP A N 1
ATOM 1654 C CA . ASP A 1 215 ? -11.843 -12.134 37.466 1.00 91.56 215 ASP A CA 1
ATOM 1655 C C . ASP A 1 215 ? -11.913 -13.038 38.705 1.00 91.56 215 ASP A C 1
ATOM 1657 O O . ASP A 1 215 ? -11.178 -14.025 38.806 1.00 91.56 215 ASP A O 1
ATOM 1661 N N . ILE A 1 216 ? -12.843 -12.761 39.627 1.00 94.12 216 ILE A N 1
ATOM 1662 C CA . ILE A 1 216 ? -13.086 -13.612 40.802 1.00 94.12 216 ILE A CA 1
ATOM 1663 C C . ILE A 1 216 ? -13.544 -15.011 40.377 1.00 94.12 216 ILE A C 1
ATOM 1665 O O . ILE A 1 216 ? -13.051 -16.011 40.900 1.00 94.12 216 ILE A O 1
ATOM 1669 N N . SER A 1 217 ? -14.436 -15.100 39.391 1.00 93.38 217 SER A N 1
ATOM 1670 C CA . SER A 1 217 ? -14.907 -16.386 38.865 1.00 93.38 217 SER A CA 1
ATOM 1671 C C . SER A 1 217 ? -13.767 -17.190 38.230 1.00 93.38 217 SER A C 1
ATOM 1673 O O . SER A 1 217 ? -13.654 -18.401 38.436 1.00 93.38 217 SER A O 1
ATOM 1675 N N . GLN A 1 218 ? -12.873 -16.523 37.496 1.00 92.75 218 GLN A N 1
ATOM 1676 C CA . GLN A 1 218 ? -11.697 -17.151 36.901 1.00 92.75 218 GLN A CA 1
ATOM 1677 C C . GLN A 1 218 ? -10.706 -17.643 37.962 1.00 92.75 218 GLN A C 1
ATOM 1679 O O . GLN A 1 218 ? -10.187 -18.757 37.833 1.00 92.75 218 GLN A O 1
ATOM 1684 N N . LEU A 1 219 ? -10.459 -16.845 39.004 1.00 93.94 219 LEU A N 1
ATOM 1685 C CA . LEU A 1 219 ? -9.603 -17.218 40.129 1.00 93.94 219 LEU A CA 1
ATOM 1686 C C . LEU A 1 219 ? -10.136 -18.472 40.831 1.00 93.94 219 LEU A C 1
ATOM 1688 O O . LEU A 1 219 ? -9.390 -19.432 41.019 1.00 93.94 219 LEU A O 1
ATOM 1692 N N . LEU A 1 220 ? -11.428 -18.488 41.170 1.00 93.69 220 LEU A N 1
ATOM 1693 C CA . LEU A 1 220 ? -12.065 -19.626 41.834 1.00 93.69 220 LEU A CA 1
ATOM 1694 C C . LEU A 1 220 ? -11.959 -20.897 40.988 1.00 93.69 220 LEU A C 1
ATOM 1696 O O . LEU A 1 220 ? -11.532 -21.934 41.491 1.00 93.69 220 LEU A O 1
ATOM 1700 N N . ARG A 1 221 ? -12.220 -20.799 39.680 1.00 94.00 221 ARG A N 1
ATOM 1701 C CA . ARG A 1 221 ? -12.067 -21.929 38.754 1.00 94.00 221 ARG A CA 1
ATOM 1702 C C . ARG A 1 221 ? -10.632 -22.462 38.718 1.00 94.00 221 ARG A C 1
ATOM 1704 O O . ARG A 1 221 ? -10.428 -23.675 38.672 1.00 94.00 221 ARG A O 1
ATOM 1711 N N . LEU A 1 222 ? -9.627 -21.583 38.716 1.00 92.19 222 LEU A N 1
ATOM 1712 C CA . LEU A 1 222 ? -8.215 -21.988 38.741 1.00 92.19 222 LEU A CA 1
ATOM 1713 C C . LEU A 1 222 ? -7.855 -22.702 40.047 1.00 92.19 222 LEU A C 1
ATOM 1715 O O . LEU A 1 222 ? -7.166 -23.724 40.012 1.00 92.19 222 LEU A O 1
ATOM 1719 N N . VAL A 1 223 ? -8.348 -22.205 41.183 1.00 95.50 223 VAL A N 1
ATOM 1720 C CA . VAL A 1 223 ? -8.149 -22.834 42.495 1.00 95.50 223 VAL A CA 1
ATOM 1721 C C . VAL A 1 223 ? -8.796 -24.215 42.536 1.00 95.50 223 VAL A C 1
ATOM 1723 O O . VAL A 1 223 ? -8.121 -25.181 42.881 1.00 95.50 223 VAL A O 1
ATOM 1726 N N . GLU A 1 224 ? -10.056 -24.342 42.118 1.00 93.56 224 GLU A N 1
ATOM 1727 C CA . GLU A 1 224 ? -10.760 -25.628 42.053 1.00 93.56 224 GLU A CA 1
ATOM 1728 C C . GLU A 1 224 ? -10.046 -26.625 41.140 1.00 93.56 224 GLU A C 1
ATOM 1730 O O . GLU A 1 224 ? -9.829 -27.774 41.522 1.00 93.56 224 GLU A O 1
ATOM 1735 N N . THR A 1 225 ? -9.614 -26.176 39.959 1.00 91.06 225 THR A N 1
ATOM 1736 C CA . THR A 1 225 ? -8.888 -27.025 39.005 1.00 91.06 225 THR A CA 1
ATOM 1737 C C . THR A 1 225 ? -7.569 -27.508 39.601 1.00 91.06 225 THR A C 1
ATOM 1739 O O . THR A 1 225 ? -7.236 -28.686 39.497 1.00 91.06 225 THR A O 1
ATOM 1742 N N . THR A 1 226 ? -6.832 -26.622 40.273 1.00 90.75 226 THR A N 1
ATOM 1743 C CA . THR A 1 226 ? -5.568 -26.973 40.930 1.00 90.75 226 THR A CA 1
ATOM 1744 C C . THR A 1 226 ? -5.806 -27.962 42.068 1.00 90.75 226 THR A C 1
ATOM 1746 O O . THR A 1 226 ? -5.126 -28.981 42.144 1.00 90.75 226 THR A O 1
ATOM 1749 N N . CYS A 1 227 ? -6.820 -27.725 42.904 1.00 89.38 227 CYS A N 1
ATOM 1750 C CA . CYS A 1 227 ? -7.208 -28.635 43.983 1.00 89.38 227 CYS A CA 1
ATOM 1751 C C . CYS A 1 227 ? -7.588 -30.020 43.439 1.00 89.38 227 CYS A C 1
ATOM 1753 O O . CYS A 1 227 ? -7.153 -31.046 43.960 1.00 89.38 227 CYS A O 1
ATOM 1755 N N . HIS A 1 228 ? -8.352 -30.060 42.346 1.00 89.94 228 HIS A N 1
ATOM 1756 C CA . HIS A 1 228 ? -8.728 -31.298 41.675 1.00 89.94 228 HIS A CA 1
ATOM 1757 C C . HIS A 1 228 ? -7.508 -32.043 41.112 1.00 89.94 228 HIS A C 1
ATOM 1759 O O . HIS A 1 228 ? -7.413 -33.260 41.263 1.00 89.94 228 HIS A O 1
ATOM 1765 N N . LEU A 1 229 ? -6.566 -31.341 40.473 1.00 91.00 229 LEU A N 1
ATOM 1766 C CA . LEU A 1 229 ? -5.337 -31.941 39.943 1.00 91.00 229 LEU A CA 1
ATOM 1767 C C . LEU A 1 229 ? -4.453 -32.515 41.057 1.00 91.00 229 LEU A C 1
ATOM 1769 O O . LEU A 1 229 ? -4.014 -33.655 40.930 1.00 91.00 229 LEU A O 1
ATOM 1773 N N . VAL A 1 230 ? -4.277 -31.787 42.164 1.00 88.69 230 VAL A N 1
ATOM 1774 C CA . VAL A 1 230 ? -3.517 -32.254 43.337 1.00 88.69 230 VAL A CA 1
ATOM 1775 C C . VAL A 1 230 ? -4.175 -33.482 43.969 1.00 88.69 230 VAL A C 1
ATOM 1777 O O . VAL A 1 230 ? -3.507 -34.476 44.240 1.00 88.69 230 VAL A O 1
ATOM 1780 N N . ASN A 1 231 ? -5.498 -33.465 44.152 1.00 87.06 231 ASN A N 1
ATOM 1781 C CA . ASN A 1 231 ? -6.225 -34.620 44.685 1.00 87.06 231 ASN A CA 1
ATOM 1782 C C . ASN A 1 231 ? -6.118 -35.840 43.762 1.00 87.06 231 ASN A C 1
ATOM 1784 O O . ASN A 1 231 ? -5.925 -36.960 44.234 1.00 87.06 231 ASN A O 1
ATOM 1788 N N . LYS A 1 232 ? -6.202 -35.628 42.445 1.00 87.31 232 LYS A N 1
ATOM 1789 C CA . LYS A 1 232 ? -6.012 -36.685 41.449 1.00 87.31 232 LYS A CA 1
ATOM 1790 C C . LYS A 1 232 ? -4.597 -37.267 41.513 1.00 87.31 232 LYS A C 1
ATOM 1792 O O . LYS A 1 232 ? -4.447 -38.484 41.447 1.00 87.31 232 LYS A O 1
ATOM 1797 N N . GLU A 1 233 ? -3.577 -36.426 41.655 1.00 88.50 233 GLU A N 1
ATOM 1798 C CA . GLU A 1 233 ? -2.179 -36.848 41.778 1.00 88.50 233 GLU A CA 1
ATOM 1799 C C . GLU A 1 233 ? -1.942 -37.653 43.066 1.00 88.50 233 GLU A C 1
ATOM 1801 O O . GLU A 1 233 ? -1.398 -38.756 43.000 1.00 88.50 233 GLU A O 1
ATOM 1806 N N . ASN A 1 234 ? -2.466 -37.188 44.208 1.00 84.06 234 ASN A N 1
ATOM 1807 C CA . ASN A 1 234 ? -2.426 -37.916 45.483 1.00 84.06 234 ASN A CA 1
ATOM 1808 C C . ASN A 1 234 ? -3.079 -39.307 45.384 1.00 84.06 234 ASN A C 1
ATOM 1810 O O . ASN A 1 234 ? -2.542 -40.285 45.904 1.00 84.06 234 ASN A O 1
ATOM 1814 N N . MET A 1 235 ? -4.211 -39.429 44.679 1.00 81.69 235 MET A N 1
ATOM 1815 C CA . MET A 1 235 ? -4.871 -40.725 44.468 1.00 81.69 235 MET A CA 1
ATOM 1816 C C . MET A 1 235 ? -4.050 -41.692 43.602 1.00 81.69 235 MET A C 1
ATOM 1818 O O . MET A 1 235 ? -4.091 -42.900 43.836 1.00 81.69 235 MET A O 1
ATOM 1822 N N . ILE A 1 236 ? -3.320 -41.181 42.605 1.00 80.44 236 ILE A N 1
ATOM 1823 C CA . ILE A 1 236 ? -2.499 -41.995 41.695 1.00 80.44 236 ILE A CA 1
ATOM 1824 C C . ILE A 1 236 ? -1.200 -42.434 42.376 1.00 80.44 236 ILE A C 1
ATOM 1826 O O . ILE A 1 236 ? -0.804 -43.593 42.251 1.00 80.44 236 ILE A O 1
ATOM 1830 N N . HIS A 1 237 ? -0.544 -41.525 43.100 1.00 77.94 237 HIS A N 1
ATOM 1831 C CA . HIS A 1 237 ? 0.789 -41.757 43.653 1.00 77.94 237 HIS A CA 1
ATOM 1832 C C . HIS A 1 237 ? 0.800 -42.342 45.072 1.00 77.94 237 HIS A C 1
ATOM 1834 O O . HIS A 1 237 ? 1.878 -42.715 45.527 1.00 77.94 237 HIS A O 1
ATOM 1840 N N . LYS A 1 238 ? -0.367 -42.496 45.729 1.00 59.09 238 LYS A N 1
ATOM 1841 C CA . LYS A 1 238 ? -0.531 -43.102 47.069 1.00 59.09 238 LYS A CA 1
ATOM 1842 C C . LYS A 1 238 ? 0.594 -42.711 48.044 1.00 59.09 238 LYS A C 1
ATOM 1844 O O . LYS A 1 238 ? 1.307 -43.581 48.547 1.00 59.09 238 LYS A O 1
ATOM 1849 N N . ILE A 1 239 ? 0.747 -41.411 48.283 1.00 57.38 239 ILE A N 1
ATOM 1850 C CA . ILE A 1 239 ? 1.455 -40.911 49.472 1.00 57.38 239 ILE A CA 1
ATOM 1851 C C . ILE A 1 239 ? 0.479 -40.939 50.647 1.00 57.38 239 ILE A C 1
ATOM 1853 O O . ILE A 1 239 ? -0.702 -40.583 50.424 1.00 57.38 239 ILE A O 1
#

Secondary structure (DSSP, 8-state):
--TTSTT-----HHHHHHHHHHHHHHHHTT-HHHHHHHHHHHHHHHHHTT-HHHHHHHHHHHHHHHHHTT-HHHHHHHHHHHHH-TT--HHHHHHHHHHHHHHGGG-S-HHHHHHHHHHHHHHHTT-GGGHHHHHHHHHHHHHHHHHTT-HHHHHHHHTTS-GGGGGGS-HHHHHHHHHHHHTTSS--S---SS-----S----HHHHHHHHHHHHHHHHHHHHHHHHHHHHHHHHHT-

Radius of gyration: 26.75 Å; chains: 1; bounding box: 61×64×78 Å

Foldseek 3Di:
DDPPPQDDLDPCVVVLVVLLVVLVVCLVVVCLVVSLVSLVVVLVVNLSSVPLPSNQVSLLSNLVSCLVVVVLVVLLVSLLVQLPDPSRDPSSNVSSLVSLVVSLVVRPDPVSSVVSLVSSLVSCPPPPSCLLSNLVSLLVNLVSCVVVVNLVVSQVSNQVNDPVNVVVDDPVVVVVVVVCCVVVSHPDPDDPPPVDDDPDDPDDPVVVVVVVVVVVVVVVVVVVVVVVVVVVVCVVVVD

Sequence (239 aa):
MSAEEIGKKADLGPEYQRVLPEAQAVAASGDVERACEILLALEKQARLANDVATLKEAVGSILTLCAQHKRWELLKDHVALLAKRRAQKSGAITVVVQRAMEFLAETPSDAVKMELINALRTVAEGKIFLEKERATLTQMLSRMKEARGEIDEAATILQEVHVETYGAMTKLEKTDISTLVSDGSIYAKIDRPAKLVSFHRPLSPEEHLSNWSADISQLLRLVETTCHLVNKENMIHKI

InterPro domains:
  IPR040134 26S Proteasome non-ATPase regulatory subunit 12/COP9 signalosome complex subunit 4 [PTHR10855] (10-176)
  IPR040896 26S proteasome regulatory subunit RPN5, C-terminal domain [PF18098] (209-238)
  IPR054559 PSMD12/CSN4-like, N-terminal [PF22241] (35-177)